Protein AF-A0A9X8BSI0-F1 (afdb_monomer)

Structure (mmCIF, N/CA/C/O backbone):
data_AF-A0A9X8BSI0-F1
#
_entry.id   AF-A0A9X8BSI0-F1
#
loop_
_atom_site.group_PDB
_atom_site.id
_atom_site.type_symbol
_atom_site.label_atom_id
_atom_site.label_alt_id
_atom_site.label_comp_id
_atom_site.label_asym_id
_atom_site.label_entity_id
_atom_site.label_seq_id
_atom_site.pdbx_PDB_ins_code
_atom_site.Cartn_x
_atom_site.Cartn_y
_atom_site.Cartn_z
_atom_site.occupancy
_atom_site.B_iso_or_equiv
_atom_site.auth_seq_id
_atom_site.auth_comp_id
_atom_site.auth_asym_id
_atom_site.auth_atom_id
_atom_site.pdbx_PDB_model_num
ATOM 1 N N . MET A 1 1 ? 4.736 10.848 -14.133 1.00 91.75 1 MET A N 1
ATOM 2 C CA . MET A 1 1 ? 5.373 10.440 -12.868 1.00 91.75 1 MET A CA 1
ATOM 3 C C . MET A 1 1 ? 5.740 11.622 -11.970 1.00 91.75 1 MET A C 1
ATOM 5 O O . MET A 1 1 ? 5.291 11.640 -10.838 1.00 91.75 1 MET A O 1
ATOM 9 N N . PHE A 1 2 ? 6.500 12.631 -12.421 1.00 94.88 2 PHE A N 1
ATOM 10 C CA . PHE A 1 2 ? 6.942 13.739 -11.544 1.00 94.88 2 PHE A CA 1
ATOM 11 C C . PHE A 1 2 ? 5.999 14.953 -11.531 1.00 94.88 2 PHE A C 1
ATOM 13 O O . PHE A 1 2 ? 5.323 15.224 -12.526 1.00 94.88 2 PHE A O 1
ATOM 20 N N . THR A 1 3 ? 5.978 15.701 -10.421 1.00 91.25 3 THR A N 1
ATOM 21 C CA . THR A 1 3 ? 5.180 16.939 -10.267 1.00 91.25 3 THR A CA 1
ATOM 22 C C . THR A 1 3 ? 5.780 18.146 -10.981 1.00 91.25 3 THR A C 1
ATOM 24 O O . THR A 1 3 ? 5.053 19.059 -11.358 1.00 91.25 3 THR A O 1
ATOM 27 N N . SER A 1 4 ? 7.100 18.169 -11.171 1.00 89.56 4 SER A N 1
ATOM 28 C CA . SER A 1 4 ? 7.810 19.272 -11.817 1.00 89.56 4 SER A CA 1
ATOM 29 C C . SER A 1 4 ? 9.074 18.791 -12.531 1.00 89.56 4 SER A C 1
ATOM 31 O O . SER A 1 4 ? 9.524 17.658 -12.346 1.00 89.56 4 SER A O 1
ATOM 33 N N . GLY A 1 5 ? 9.680 19.679 -13.327 1.00 83.56 5 GLY A N 1
ATOM 34 C CA . GLY A 1 5 ? 10.931 19.404 -14.040 1.00 83.56 5 GLY A CA 1
ATOM 35 C C . GLY A 1 5 ? 12.131 19.114 -13.131 1.00 83.56 5 GLY A C 1
ATOM 36 O O . GLY A 1 5 ? 13.084 18.492 -13.588 1.00 83.56 5 GLY A O 1
ATOM 37 N N . ALA A 1 6 ? 12.070 19.497 -11.849 1.00 86.38 6 ALA A N 1
ATOM 38 C CA . ALA A 1 6 ? 13.108 19.187 -10.866 1.00 86.38 6 ALA A CA 1
ATOM 39 C C . ALA A 1 6 ? 13.107 17.710 -10.432 1.00 86.38 6 ALA A C 1
ATOM 41 O O . ALA A 1 6 ? 14.075 17.268 -9.834 1.00 86.38 6 ALA A O 1
ATOM 42 N N . LYS A 1 7 ? 12.033 16.953 -10.709 1.00 91.75 7 LYS A N 1
ATOM 43 C CA . LYS A 1 7 ? 11.899 15.504 -10.440 1.00 91.75 7 LYS A CA 1
ATOM 44 C C . LYS A 1 7 ? 12.082 15.051 -8.984 1.00 91.75 7 LYS A C 1
ATOM 46 O O . LYS A 1 7 ? 12.040 13.862 -8.726 1.00 91.75 7 LYS A O 1
ATOM 51 N N . ASN A 1 8 ? 12.131 15.975 -8.026 1.00 91.25 8 ASN A N 1
ATOM 52 C CA . ASN A 1 8 ? 12.299 15.666 -6.599 1.00 91.25 8 ASN A CA 1
ATOM 53 C C . ASN A 1 8 ? 11.056 15.055 -5.922 1.00 91.25 8 ASN A C 1
ATOM 55 O O . ASN A 1 8 ? 11.116 14.676 -4.756 1.00 91.25 8 ASN A O 1
ATOM 59 N N . ARG A 1 9 ? 9.895 15.050 -6.592 1.00 93.25 9 ARG A N 1
ATOM 60 C CA . ARG A 1 9 ? 8.629 14.544 -6.041 1.00 93.25 9 ARG A CA 1
ATOM 61 C C . ARG A 1 9 ? 7.808 13.847 -7.120 1.00 93.25 9 ARG A C 1
ATOM 63 O O . ARG A 1 9 ? 7.650 14.372 -8.228 1.00 93.25 9 ARG A O 1
ATOM 70 N N . LEU A 1 10 ? 7.243 12.698 -6.763 1.00 96.75 10 LEU A N 1
ATOM 71 C CA . LEU A 1 10 ? 6.227 12.020 -7.562 1.00 96.75 10 LEU A CA 1
ATOM 72 C C . LEU A 1 10 ? 4.881 12.727 -7.433 1.00 96.75 10 LEU A C 1
ATOM 74 O O . LEU A 1 10 ? 4.579 13.331 -6.400 1.00 96.75 10 LEU A O 1
ATOM 78 N N . LYS A 1 11 ? 4.068 12.645 -8.487 1.00 96.62 11 LYS A N 1
ATOM 79 C CA . LYS A 1 11 ? 2.656 13.004 -8.393 1.00 96.62 11 LYS A CA 1
ATOM 80 C C . LYS A 1 11 ? 1.941 12.000 -7.483 1.00 96.62 11 LYS A C 1
ATOM 82 O O . LYS A 1 11 ? 2.354 10.840 -7.396 1.00 96.62 11 LYS A O 1
ATOM 87 N N . LEU A 1 12 ? 0.896 12.448 -6.790 1.00 94.25 12 LEU A N 1
ATOM 88 C CA . LEU A 1 12 ? 0.181 11.627 -5.808 1.00 94.25 12 LEU A CA 1
ATOM 89 C C . LEU A 1 12 ? -0.423 10.378 -6.465 1.00 94.25 12 LEU A C 1
ATOM 91 O O . LEU A 1 12 ? -0.335 9.278 -5.927 1.00 94.25 12 LEU A O 1
ATOM 95 N N . GLU A 1 13 ? -0.976 10.541 -7.663 1.00 93.94 13 GLU A N 1
ATOM 96 C CA . GLU A 1 13 ? -1.614 9.491 -8.449 1.00 93.94 13 GLU A CA 1
ATOM 97 C C . GLU A 1 13 ? -0.634 8.499 -9.075 1.00 93.94 13 GLU A C 1
ATOM 99 O O . GLU A 1 13 ? -1.046 7.388 -9.373 1.00 93.94 13 GLU A O 1
ATOM 104 N N . THR A 1 14 ? 0.645 8.865 -9.240 1.00 95.38 14 THR A N 1
ATOM 105 C CA . THR A 1 14 ? 1.648 7.925 -9.759 1.00 95.38 14 THR A CA 1
ATOM 106 C C . THR A 1 14 ? 1.798 6.782 -8.768 1.00 95.38 14 THR A C 1
ATOM 108 O O . THR A 1 14 ? 2.159 7.046 -7.619 1.00 95.38 14 THR A O 1
ATOM 111 N N . THR A 1 15 ? 1.511 5.554 -9.190 1.00 95.75 15 THR A N 1
ATOM 112 C CA . THR A 1 15 ? 1.612 4.344 -8.355 1.00 95.75 15 THR A CA 1
ATOM 113 C C . THR A 1 15 ? 2.976 3.686 -8.492 1.00 95.75 15 THR A C 1
ATOM 115 O O . THR A 1 15 ? 3.701 3.938 -9.456 1.00 95.75 15 THR A O 1
ATOM 118 N N . ASP A 1 16 ? 3.329 2.844 -7.524 1.00 96.31 16 ASP A N 1
ATOM 119 C CA . ASP A 1 16 ? 4.552 2.046 -7.612 1.00 96.31 16 ASP A CA 1
ATOM 120 C C . ASP A 1 16 ? 4.519 1.077 -8.811 1.00 96.31 16 ASP A C 1
ATOM 122 O O . ASP A 1 16 ? 5.461 1.031 -9.601 1.00 96.31 16 ASP A O 1
ATOM 126 N N . TYR A 1 17 ? 3.369 0.439 -9.047 1.00 95.25 17 TYR A N 1
ATOM 127 C CA . TYR A 1 17 ? 3.147 -0.438 -10.200 1.00 95.25 17 TYR A CA 1
ATOM 128 C C . TYR A 1 17 ? 3.376 0.276 -11.543 1.00 95.25 17 TYR A C 1
ATOM 130 O O . TYR A 1 17 ? 4.009 -0.266 -12.446 1.00 95.25 17 TYR A O 1
ATOM 138 N N . GLU A 1 18 ? 2.900 1.517 -11.706 1.00 95.00 18 GLU A N 1
ATOM 139 C CA . GLU A 1 18 ? 3.134 2.288 -12.937 1.00 95.00 18 GLU A CA 1
ATOM 140 C C . GLU A 1 18 ? 4.622 2.548 -13.198 1.00 95.00 18 GLU A C 1
ATOM 142 O O . GLU A 1 18 ? 5.043 2.570 -14.356 1.00 95.00 18 GLU A O 1
ATOM 147 N N . ILE A 1 19 ? 5.423 2.740 -12.146 1.00 96.38 19 ILE A N 1
ATOM 148 C CA . ILE A 1 19 ? 6.875 2.919 -12.272 1.00 96.38 19 ILE A CA 1
ATOM 149 C C . ILE A 1 19 ? 7.508 1.630 -12.806 1.00 96.38 19 ILE A C 1
ATOM 151 O O . ILE A 1 19 ? 8.336 1.693 -13.719 1.00 96.38 19 ILE A O 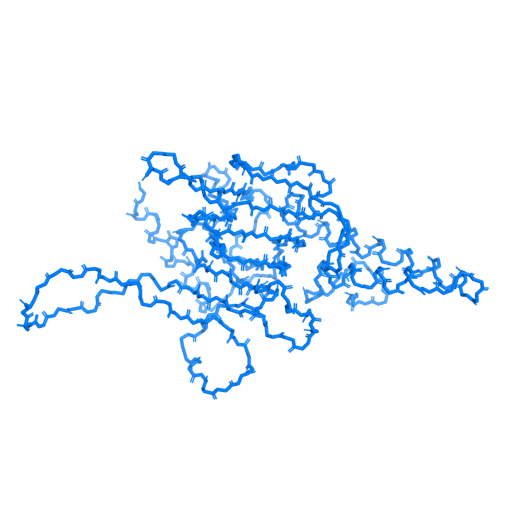1
ATOM 155 N N . ASP A 1 20 ? 7.060 0.473 -12.319 1.00 95.06 20 ASP A N 1
ATOM 156 C CA . ASP A 1 20 ? 7.532 -0.837 -12.771 1.00 95.06 20 ASP A CA 1
ATOM 157 C C . ASP A 1 20 ? 7.134 -1.132 -14.222 1.00 95.06 20 ASP A C 1
ATOM 159 O O . ASP A 1 20 ? 7.951 -1.620 -15.008 1.00 95.06 20 ASP A O 1
ATOM 163 N N . GLN A 1 21 ? 5.927 -0.741 -14.641 1.00 93.31 21 GLN A N 1
ATOM 164 C CA . GLN A 1 21 ? 5.518 -0.857 -16.045 1.00 93.31 21 GLN A CA 1
ATOM 165 C C . GLN A 1 21 ? 6.373 0.017 -16.971 1.00 93.31 21 GLN A C 1
ATOM 167 O O . GLN A 1 21 ? 6.730 -0.405 -18.075 1.00 93.31 21 GLN A O 1
ATOM 172 N N . VAL A 1 22 ? 6.763 1.219 -16.531 1.00 95.00 22 VAL A N 1
ATOM 173 C CA . VAL A 1 22 ? 7.703 2.048 -17.300 1.00 95.00 22 VAL A CA 1
ATOM 174 C C . VAL A 1 22 ? 9.092 1.407 -17.332 1.00 95.00 22 VAL A C 1
ATOM 176 O O . VAL A 1 22 ? 9.740 1.437 -18.377 1.00 95.00 22 VAL A O 1
ATOM 179 N N . ALA A 1 23 ? 9.541 0.776 -16.244 1.00 94.94 23 ALA A N 1
ATOM 180 C CA . ALA A 1 23 ? 10.798 0.029 -16.225 1.00 94.94 23 ALA A CA 1
ATOM 181 C C . ALA A 1 23 ? 10.792 -1.133 -17.237 1.00 94.94 23 ALA A C 1
ATOM 183 O O . ALA A 1 23 ? 11.750 -1.278 -17.997 1.00 94.94 23 ALA A O 1
ATOM 184 N N . ASN A 1 24 ? 9.697 -1.897 -17.320 1.00 92.88 24 ASN A N 1
ATOM 185 C CA . ASN A 1 24 ? 9.513 -2.953 -18.325 1.00 92.88 24 ASN A CA 1
ATOM 186 C C . ASN A 1 24 ? 9.550 -2.401 -19.760 1.00 92.88 24 ASN A C 1
ATOM 188 O O . ASN A 1 24 ? 10.181 -2.985 -20.643 1.00 92.88 24 ASN A O 1
ATOM 192 N N . ALA A 1 25 ? 8.931 -1.241 -20.002 1.00 93.75 25 ALA A N 1
ATOM 193 C CA . ALA A 1 25 ? 8.976 -0.590 -21.311 1.00 93.75 25 ALA A CA 1
ATOM 194 C C . ALA A 1 25 ? 10.399 -0.141 -21.697 1.00 93.75 25 ALA A C 1
ATOM 196 O O . ALA A 1 25 ? 10.794 -0.295 -22.853 1.00 93.75 25 ALA A O 1
ATOM 197 N N . ILE A 1 26 ? 11.179 0.380 -20.741 1.00 94.25 26 ILE A N 1
ATOM 198 C CA . ILE A 1 26 ? 12.583 0.765 -20.962 1.00 94.25 26 ILE A CA 1
ATOM 199 C C . ILE A 1 26 ? 13.442 -0.469 -21.246 1.00 94.25 26 ILE A C 1
ATOM 201 O O . ILE A 1 26 ? 14.303 -0.428 -22.123 1.00 94.25 26 ILE A O 1
ATOM 205 N N . GLU A 1 27 ? 13.213 -1.571 -20.534 1.00 92.62 27 GLU A N 1
ATOM 206 C CA . GLU A 1 27 ? 13.930 -2.831 -20.740 1.00 92.62 27 GLU A CA 1
ATOM 207 C C . GLU A 1 27 ? 13.787 -3.345 -22.179 1.00 92.62 27 GLU A C 1
ATOM 209 O O . GLU A 1 27 ? 14.782 -3.741 -22.786 1.00 92.62 27 GLU A O 1
ATOM 214 N N . CYS A 1 28 ? 12.591 -3.204 -22.762 1.00 91.94 28 CYS A N 1
ATOM 215 C CA . CYS A 1 28 ? 12.291 -3.577 -24.146 1.00 91.94 28 CYS A CA 1
ATOM 216 C C . CYS A 1 28 ? 12.902 -2.644 -25.216 1.00 91.94 28 CYS A C 1
ATOM 218 O O . CYS A 1 28 ? 12.778 -2.923 -26.410 1.00 91.94 28 CYS A O 1
ATOM 220 N N . MET A 1 29 ? 13.537 -1.526 -24.842 1.00 91.94 29 MET A N 1
ATOM 221 C CA . MET A 1 29 ? 14.172 -0.613 -25.803 1.00 91.94 29 MET A CA 1
ATOM 222 C C . MET A 1 29 ? 15.470 -1.199 -26.378 1.00 91.94 29 MET A C 1
ATOM 224 O O . MET A 1 29 ? 16.264 -1.799 -25.655 1.00 91.94 29 MET A O 1
ATOM 228 N N . SER A 1 30 ? 15.735 -0.946 -27.666 1.00 91.44 30 SER A N 1
ATOM 229 C CA . SER A 1 30 ? 16.974 -1.378 -28.332 1.00 91.44 30 SER A CA 1
ATOM 230 C C . SER A 1 30 ? 18.218 -0.694 -27.749 1.00 91.44 30 SER A C 1
ATOM 232 O O . SER A 1 30 ? 18.326 0.536 -27.763 1.00 91.44 30 SER A O 1
ATOM 234 N N . ASP A 1 31 ? 19.180 -1.501 -27.294 1.00 89.19 31 ASP A N 1
ATOM 235 C CA . ASP A 1 31 ? 20.485 -1.028 -26.817 1.00 89.19 31 ASP A CA 1
ATOM 236 C C . ASP A 1 31 ? 21.359 -0.477 -27.952 1.00 89.19 31 ASP A C 1
ATOM 238 O O . ASP A 1 31 ? 22.135 0.451 -27.741 1.00 89.19 31 ASP A O 1
ATOM 242 N N . GLU A 1 32 ? 21.210 -0.989 -29.175 1.00 89.50 32 GLU A N 1
ATOM 243 C CA . GLU A 1 32 ? 22.014 -0.555 -30.323 1.00 89.50 32 GLU A CA 1
ATOM 244 C C . GLU A 1 32 ? 21.608 0.838 -30.813 1.00 89.50 32 GLU A C 1
ATOM 246 O O . GLU A 1 32 ? 22.457 1.652 -31.176 1.00 89.50 32 GLU A O 1
ATOM 251 N N . GLN A 1 33 ? 20.303 1.123 -30.806 1.00 87.31 33 GLN A N 1
ATOM 252 C CA . GLN A 1 33 ? 19.754 2.342 -31.398 1.00 87.31 33 GLN A CA 1
ATOM 253 C C . GLN A 1 33 ? 19.622 3.495 -30.395 1.00 87.31 33 GLN A C 1
ATOM 255 O O . GLN A 1 33 ? 19.726 4.654 -30.792 1.00 87.31 33 GLN A O 1
ATOM 260 N N . TYR A 1 34 ? 19.403 3.190 -29.111 1.00 90.56 34 TYR A N 1
ATOM 261 C CA . TYR A 1 34 ? 19.025 4.179 -28.093 1.00 90.56 34 TYR A CA 1
ATOM 262 C C . TYR A 1 34 ? 19.806 4.032 -26.780 1.00 90.56 34 TYR A C 1
ATOM 264 O O . TYR A 1 34 ? 19.289 4.375 -25.718 1.00 90.56 34 TYR A O 1
ATOM 272 N N . SER A 1 35 ? 21.038 3.508 -26.813 1.00 91.50 35 SER A N 1
ATOM 273 C CA . SER A 1 35 ? 21.846 3.246 -25.603 1.00 91.50 35 SER A CA 1
ATOM 274 C C . SER A 1 35 ? 21.898 4.425 -24.622 1.00 91.50 35 SER A C 1
ATOM 276 O O . SER A 1 35 ? 21.721 4.241 -23.416 1.00 91.50 35 SER A O 1
ATOM 278 N N . LYS A 1 36 ? 22.114 5.649 -25.121 1.00 93.44 36 LYS A N 1
ATOM 279 C CA . LYS A 1 36 ? 22.235 6.847 -24.280 1.00 93.44 36 LYS A CA 1
ATOM 280 C C . LYS A 1 36 ? 20.895 7.247 -23.664 1.00 93.44 36 LYS A C 1
ATOM 282 O O . LYS A 1 36 ? 20.823 7.505 -22.464 1.00 93.44 36 LYS A O 1
ATOM 287 N N . GLU A 1 37 ? 19.838 7.290 -24.466 1.00 94.81 37 GLU A N 1
ATOM 288 C CA . GLU A 1 37 ? 18.486 7.628 -24.029 1.00 94.81 37 GLU A CA 1
ATOM 289 C C . GLU A 1 37 ? 17.959 6.587 -23.038 1.00 94.81 37 GLU A C 1
ATOM 291 O O . GLU A 1 37 ? 17.426 6.956 -21.993 1.00 94.81 37 GLU A O 1
ATOM 296 N N . LYS A 1 38 ? 18.178 5.295 -23.314 1.00 95.56 38 LYS A N 1
ATOM 297 C CA . LYS A 1 38 ? 17.817 4.180 -22.431 1.00 95.56 38 LYS A CA 1
ATOM 298 C C . LYS A 1 38 ? 18.502 4.311 -21.073 1.00 95.56 38 LYS A C 1
ATOM 300 O O . LYS A 1 38 ? 17.844 4.175 -20.046 1.00 95.56 38 LYS A O 1
ATOM 305 N N . LEU A 1 39 ? 19.790 4.663 -21.042 1.00 94.81 39 LEU A N 1
ATOM 306 C CA . LEU A 1 39 ? 20.516 4.902 -19.790 1.00 94.81 39 LEU A CA 1
ATOM 307 C C . LEU A 1 39 ? 19.951 6.100 -19.007 1.00 94.81 39 LEU A C 1
ATOM 309 O O . LEU A 1 39 ? 19.763 6.008 -17.795 1.00 94.81 39 LEU A O 1
ATOM 313 N N . MET A 1 40 ? 19.617 7.200 -19.690 1.00 94.81 40 MET A N 1
ATOM 314 C CA . MET A 1 40 ? 18.975 8.363 -19.058 1.00 94.81 40 MET A CA 1
ATOM 315 C C . MET A 1 40 ? 17.564 8.061 -18.536 1.00 94.81 40 MET A C 1
ATOM 317 O O . MET A 1 40 ? 17.134 8.660 -17.550 1.00 94.81 40 MET A O 1
ATOM 321 N N . LEU A 1 41 ? 16.821 7.176 -19.201 1.00 96.25 41 LEU A N 1
ATOM 322 C CA . LEU A 1 41 ? 15.502 6.734 -18.752 1.00 96.25 41 LEU A CA 1
ATOM 323 C C . LEU A 1 41 ? 15.612 5.809 -17.539 1.00 96.25 41 LEU A C 1
ATOM 325 O O . LEU A 1 41 ? 14.857 5.985 -16.584 1.00 96.25 41 LEU A O 1
ATOM 329 N N . TRP A 1 42 ? 16.586 4.895 -17.530 1.00 96.44 42 TRP A N 1
ATOM 330 C CA . TRP A 1 42 ? 16.869 4.039 -16.378 1.00 96.44 42 TRP A CA 1
ATOM 331 C C . TRP A 1 42 ? 17.211 4.837 -15.123 1.00 96.44 42 TRP A C 1
ATOM 333 O O . TRP A 1 42 ? 16.687 4.530 -14.055 1.00 96.44 42 TRP A O 1
ATOM 343 N N . ASP A 1 43 ? 18.050 5.866 -15.241 1.00 95.88 43 ASP A N 1
ATOM 344 C CA . ASP A 1 43 ? 18.373 6.763 -14.124 1.00 95.88 43 ASP A CA 1
ATOM 345 C C . ASP A 1 43 ? 17.106 7.416 -13.540 1.00 95.88 43 ASP A C 1
ATOM 347 O O . ASP A 1 43 ? 16.860 7.382 -12.334 1.00 95.88 43 ASP A O 1
ATOM 351 N N . GLN A 1 44 ? 16.224 7.907 -14.414 1.00 96.00 44 GLN A N 1
ATOM 352 C CA . GLN A 1 44 ? 14.970 8.538 -14.001 1.00 96.00 44 GLN A CA 1
ATOM 353 C C . GLN A 1 44 ? 13.985 7.564 -13.355 1.00 96.00 44 GLN A C 1
ATOM 355 O O . GLN A 1 44 ? 13.345 7.927 -12.369 1.00 96.00 44 GLN A O 1
ATOM 360 N N . VAL A 1 45 ? 13.840 6.352 -13.895 1.00 96.81 45 VAL A N 1
ATOM 361 C CA . VAL A 1 45 ? 12.950 5.330 -13.325 1.00 96.81 45 VAL A CA 1
ATOM 362 C C . VAL A 1 45 ? 13.467 4.838 -11.978 1.00 96.81 45 VAL A C 1
ATOM 364 O O . VAL A 1 45 ? 12.681 4.725 -11.042 1.00 96.81 45 VAL A O 1
ATOM 367 N N . LYS A 1 46 ? 14.782 4.641 -11.828 1.00 95.94 46 LYS A N 1
ATOM 368 C CA . LYS A 1 46 ? 15.386 4.292 -10.533 1.00 95.94 46 LYS A CA 1
ATOM 369 C C . LYS A 1 46 ? 15.152 5.388 -9.499 1.00 95.94 46 LYS A C 1
ATOM 371 O O . LYS A 1 46 ? 14.780 5.094 -8.366 1.00 95.94 46 LYS A O 1
ATOM 376 N N . HIS A 1 47 ? 15.300 6.653 -9.896 1.00 96.75 47 HIS A N 1
ATOM 377 C CA . HIS A 1 47 ? 14.985 7.776 -9.018 1.00 96.75 47 HIS A CA 1
ATOM 378 C C . HIS A 1 47 ? 13.493 7.823 -8.648 1.00 96.75 47 HIS A C 1
ATOM 380 O O . HIS A 1 47 ? 13.154 8.061 -7.491 1.00 96.75 47 HIS A O 1
ATOM 386 N N . ALA A 1 48 ? 12.592 7.547 -9.597 1.00 97.38 48 ALA A N 1
ATOM 387 C CA . ALA A 1 48 ? 11.162 7.444 -9.319 1.00 97.38 48 ALA A CA 1
ATOM 388 C C . ALA A 1 48 ? 10.852 6.318 -8.317 1.00 97.38 48 ALA A C 1
ATOM 390 O O . ALA A 1 48 ? 10.132 6.572 -7.354 1.00 97.38 48 ALA A O 1
ATOM 391 N N . LYS A 1 49 ? 11.430 5.120 -8.487 1.00 96.19 49 LYS A N 1
ATOM 392 C CA . LYS A 1 49 ? 11.248 3.986 -7.562 1.00 96.19 49 LYS A CA 1
ATOM 393 C C . LYS A 1 49 ? 11.740 4.331 -6.154 1.00 96.19 49 LYS A C 1
ATOM 395 O O . LYS A 1 49 ? 11.011 4.126 -5.190 1.00 96.19 49 LYS A O 1
ATOM 400 N N . TYR A 1 50 ? 12.898 4.986 -6.040 1.00 96.06 50 TYR A N 1
ATOM 401 C CA . TYR A 1 50 ? 13.395 5.499 -4.759 1.00 96.06 50 TYR A CA 1
ATOM 402 C C . TYR A 1 50 ? 12.403 6.463 -4.084 1.00 96.06 50 TYR A C 1
ATOM 404 O O . TYR A 1 50 ? 12.127 6.344 -2.892 1.00 96.06 50 TYR A O 1
ATOM 412 N N . LEU A 1 51 ? 11.827 7.410 -4.835 1.00 97.25 51 LEU A N 1
ATOM 413 C CA . LEU A 1 51 ? 10.828 8.335 -4.290 1.00 97.25 51 LEU A CA 1
ATOM 414 C C . LEU A 1 51 ? 9.526 7.625 -3.891 1.00 97.25 51 LEU A C 1
ATOM 416 O O . LEU A 1 51 ? 8.892 8.046 -2.924 1.00 97.25 51 LEU A O 1
ATOM 420 N N . SER A 1 52 ? 9.132 6.577 -4.621 1.00 97.06 52 SER A N 1
ATOM 421 C CA . SER A 1 52 ? 7.975 5.728 -4.312 1.00 97.06 52 SER A CA 1
ATOM 422 C C . SER A 1 52 ? 8.166 5.006 -2.977 1.00 97.06 52 SER A C 1
ATOM 424 O O . SER A 1 52 ? 7.352 5.163 -2.066 1.00 97.06 52 SER A O 1
ATOM 426 N N . GLN A 1 53 ? 9.311 4.341 -2.806 1.00 95.31 53 GLN A N 1
ATOM 427 C CA . GLN A 1 53 ? 9.700 3.681 -1.559 1.00 95.31 53 GLN A CA 1
ATOM 428 C C . GLN A 1 53 ? 9.806 4.681 -0.399 1.00 95.31 53 GLN A C 1
ATOM 430 O O . GLN A 1 53 ? 9.301 4.429 0.689 1.00 95.31 53 GLN A O 1
ATOM 435 N N . SER A 1 54 ? 10.394 5.860 -0.633 1.00 95.81 54 SER A N 1
ATOM 436 C CA . SER A 1 54 ? 10.586 6.875 0.409 1.00 95.81 54 SER A CA 1
ATOM 437 C C . SER A 1 54 ? 9.286 7.480 0.943 1.00 95.81 54 SER A C 1
ATOM 439 O O . SER A 1 54 ? 9.283 7.954 2.080 1.00 95.81 54 SER A O 1
ATOM 441 N N . ARG A 1 55 ? 8.211 7.544 0.145 1.00 96.75 55 ARG A N 1
ATOM 442 C CA . ARG A 1 55 ? 6.908 8.055 0.614 1.00 96.75 55 ARG A CA 1
ATOM 443 C C . ARG A 1 55 ? 6.022 6.964 1.217 1.00 96.75 55 ARG A C 1
ATOM 445 O O . ARG A 1 55 ? 5.002 7.301 1.814 1.00 96.75 55 ARG A O 1
ATOM 452 N N . ASN A 1 56 ? 6.369 5.693 1.014 1.00 97.94 56 ASN A N 1
ATOM 453 C CA . ASN A 1 56 ? 5.596 4.559 1.493 1.00 97.94 56 ASN A CA 1
ATOM 454 C C . ASN A 1 56 ? 5.839 4.349 2.992 1.00 97.94 56 ASN A C 1
ATOM 456 O O . ASN A 1 56 ? 6.972 4.223 3.452 1.00 97.94 56 ASN A O 1
ATOM 460 N N . LEU A 1 57 ? 4.762 4.333 3.771 1.00 98.06 57 LEU A N 1
ATOM 461 C CA . LEU A 1 57 ? 4.821 4.113 5.213 1.00 98.06 57 LEU A CA 1
ATOM 462 C C . LEU A 1 57 ? 4.934 2.632 5.575 1.00 98.06 57 LEU A C 1
ATOM 464 O O . LEU A 1 57 ? 5.441 2.315 6.661 1.00 98.06 57 LEU A O 1
ATOM 468 N N . LEU A 1 58 ? 4.500 1.747 4.670 1.00 97.31 58 LEU A N 1
ATOM 469 C CA . LEU A 1 58 ? 4.757 0.318 4.769 1.00 97.31 58 LEU A CA 1
ATOM 470 C C . LEU A 1 58 ? 6.248 0.061 4.586 1.00 97.31 58 LEU A C 1
ATOM 472 O O . LEU A 1 58 ? 6.886 0.552 3.657 1.00 97.31 58 LEU A O 1
ATOM 476 N N . GLN A 1 59 ? 6.802 -0.751 5.471 1.00 95.12 59 GLN A N 1
ATOM 477 C CA . GLN A 1 59 ? 8.092 -1.373 5.250 1.00 95.12 59 GLN A CA 1
ATOM 478 C C . GLN A 1 59 ? 7.897 -2.487 4.232 1.00 95.12 59 GLN A C 1
ATOM 480 O O . GLN A 1 59 ? 7.003 -3.316 4.417 1.00 95.12 59 GLN A O 1
ATOM 485 N N . ASN A 1 60 ? 8.742 -2.500 3.197 1.00 93.25 60 ASN A N 1
ATOM 486 C CA . ASN A 1 60 ? 8.828 -3.611 2.254 1.00 93.25 60 ASN A CA 1
ATOM 487 C C . ASN A 1 60 ? 7.465 -3.947 1.607 1.00 93.25 60 ASN A C 1
ATOM 489 O O . ASN A 1 60 ? 6.981 -5.076 1.671 1.00 93.25 60 ASN A O 1
ATOM 493 N N . GLY A 1 61 ? 6.794 -2.924 1.066 1.00 93.25 61 GLY A N 1
ATOM 494 C CA . GLY A 1 61 ? 5.522 -3.072 0.343 1.00 93.25 61 GLY A CA 1
ATOM 495 C C . GLY A 1 61 ? 5.667 -3.636 -1.078 1.00 93.25 61 GLY A C 1
ATOM 496 O O . GLY A 1 61 ? 4.661 -3.978 -1.691 1.00 93.25 61 GLY A O 1
ATOM 497 N N . ASP A 1 62 ? 6.904 -3.723 -1.565 1.00 91.75 62 ASP A N 1
ATOM 498 C CA . ASP A 1 62 ? 7.355 -4.306 -2.836 1.00 91.75 62 ASP A CA 1
ATOM 499 C C . ASP A 1 62 ? 8.034 -5.680 -2.652 1.00 91.75 62 ASP A C 1
ATOM 501 O O . ASP A 1 62 ? 8.550 -6.256 -3.597 1.00 91.75 62 ASP A O 1
ATOM 505 N N . PHE A 1 63 ? 8.076 -6.205 -1.421 1.00 92.56 63 PHE A N 1
ATOM 506 C CA . PHE A 1 63 ? 8.571 -7.551 -1.096 1.00 92.56 63 PHE A CA 1
ATOM 507 C C . PHE A 1 63 ? 9.993 -7.897 -1.587 1.00 92.56 63 PHE A C 1
ATOM 509 O O . PHE A 1 63 ? 10.349 -9.073 -1.711 1.00 92.56 63 PHE A O 1
ATOM 516 N N . GLU A 1 64 ? 10.840 -6.892 -1.808 1.00 87.88 64 GLU A N 1
ATOM 517 C CA . GLU A 1 64 ? 12.240 -7.074 -2.209 1.00 87.88 64 GLU A CA 1
ATOM 518 C C . GLU A 1 64 ? 13.097 -7.703 -1.090 1.00 87.88 64 GLU A C 1
ATOM 520 O O . GLU A 1 64 ? 14.064 -8.412 -1.371 1.00 87.88 64 GLU A O 1
ATOM 525 N N . ASP A 1 65 ? 12.717 -7.517 0.180 1.00 85.81 65 ASP A N 1
ATOM 526 C CA . ASP A 1 65 ? 13.293 -8.209 1.341 1.00 85.81 65 ASP A CA 1
ATOM 527 C C . ASP A 1 65 ? 12.289 -9.236 1.897 1.00 85.81 65 ASP A C 1
ATOM 529 O O . ASP A 1 65 ? 11.100 -8.961 2.027 1.00 85.81 65 ASP A O 1
ATOM 533 N N . VAL A 1 66 ? 12.704 -10.458 2.228 1.00 81.38 66 VAL A N 1
ATOM 534 C CA . VAL A 1 66 ? 11.751 -11.543 2.528 1.00 81.38 66 VAL A CA 1
ATOM 535 C C . VAL A 1 66 ? 11.005 -11.271 3.841 1.00 81.38 66 VAL A C 1
ATOM 537 O O . VAL A 1 66 ? 11.541 -11.456 4.930 1.00 81.38 66 VAL A O 1
ATOM 540 N N . PHE A 1 67 ? 9.737 -10.855 3.727 1.00 82.38 67 PHE A N 1
ATOM 541 C CA . PHE A 1 67 ? 8.812 -10.540 4.828 1.00 82.38 67 PHE A CA 1
ATOM 542 C C . PHE A 1 67 ? 9.310 -9.507 5.852 1.00 82.38 67 PHE A C 1
ATOM 544 O O . PHE A 1 67 ? 8.713 -9.367 6.921 1.00 82.38 67 PHE A O 1
ATOM 551 N N . HIS A 1 68 ? 10.360 -8.740 5.549 1.00 89.94 68 HIS A N 1
ATOM 552 C CA . HIS A 1 68 ? 10.874 -7.739 6.479 1.00 89.94 68 HIS A CA 1
ATOM 553 C C . HIS A 1 68 ? 9.781 -6.724 6.856 1.00 89.94 68 HIS A C 1
ATOM 555 O O . HIS A 1 68 ? 9.129 -6.144 5.991 1.00 89.94 68 HIS A O 1
ATOM 561 N N . GLY A 1 69 ? 9.560 -6.520 8.158 1.00 90.81 69 GLY A N 1
ATOM 562 C CA . GLY A 1 69 ? 8.523 -5.621 8.681 1.00 90.81 69 GLY A CA 1
ATOM 563 C C . GLY A 1 69 ? 7.090 -6.173 8.651 1.00 90.81 69 GLY A C 1
ATOM 564 O O . GLY A 1 69 ? 6.193 -5.540 9.209 1.00 90.81 69 GLY A O 1
ATOM 565 N N . TRP A 1 70 ? 6.865 -7.353 8.070 1.00 95.81 70 TRP A N 1
ATOM 566 C CA . TRP A 1 70 ? 5.565 -8.020 8.032 1.00 95.81 70 TRP A CA 1
ATOM 567 C C . TRP A 1 70 ? 5.492 -9.163 9.046 1.00 95.81 70 TRP A C 1
ATOM 569 O O . TRP A 1 70 ? 6.451 -9.901 9.253 1.00 95.81 70 TRP A O 1
ATOM 579 N N . THR A 1 71 ? 4.326 -9.340 9.667 1.00 96.31 71 THR A N 1
ATOM 580 C CA . THR A 1 71 ? 4.008 -10.556 10.424 1.00 96.31 71 THR A CA 1
ATOM 581 C C . THR A 1 71 ? 3.120 -11.449 9.578 1.00 96.31 71 THR A C 1
ATOM 583 O O . THR A 1 71 ? 2.093 -10.994 9.077 1.00 96.31 71 THR A O 1
ATOM 586 N N . THR A 1 72 ? 3.501 -12.712 9.430 1.00 94.69 72 THR A N 1
ATOM 587 C CA . THR A 1 72 ? 2.834 -13.673 8.550 1.00 94.69 72 THR A CA 1
ATOM 588 C C . THR A 1 7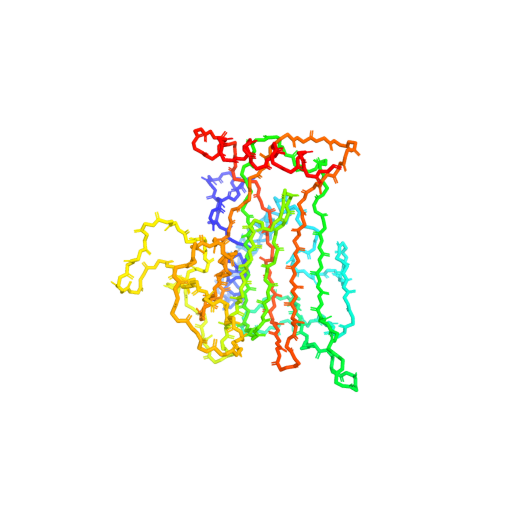2 ? 2.384 -14.914 9.308 1.00 94.69 72 THR A C 1
ATOM 590 O O . THR A 1 72 ? 2.948 -15.281 10.340 1.00 94.69 72 THR A O 1
ATOM 593 N N . SER A 1 73 ? 1.354 -15.571 8.786 1.00 92.75 73 SER A N 1
ATOM 594 C CA . SER A 1 73 ? 1.074 -16.975 9.070 1.00 92.75 73 SER A CA 1
ATOM 595 C C . SER A 1 73 ? 1.923 -17.892 8.176 1.00 92.75 73 SER A C 1
ATOM 597 O O . SER A 1 73 ? 2.661 -17.441 7.301 1.00 92.75 73 SER A O 1
ATOM 599 N N . ASP A 1 74 ? 1.752 -19.204 8.334 1.00 85.88 74 ASP A N 1
ATOM 600 C CA . ASP A 1 74 ? 2.304 -20.192 7.401 1.00 85.88 74 ASP A CA 1
ATOM 601 C C . ASP A 1 74 ? 1.680 -20.068 5.988 1.00 85.88 74 ASP A C 1
ATOM 603 O O . ASP A 1 74 ? 0.616 -19.474 5.831 1.00 85.88 74 ASP A O 1
ATOM 607 N N . HIS A 1 75 ? 2.279 -20.736 4.990 1.00 85.69 75 HIS A N 1
ATOM 608 C CA . HIS A 1 75 ? 1.785 -20.875 3.597 1.00 85.69 75 HIS A CA 1
ATOM 609 C C . HIS A 1 75 ? 1.778 -19.580 2.774 1.00 85.69 75 HIS A C 1
ATOM 611 O O . HIS A 1 75 ? 0.868 -19.300 1.987 1.00 85.69 75 HIS A O 1
ATOM 617 N N . MET A 1 76 ? 2.847 -18.808 2.938 1.00 88.31 76 MET A N 1
ATOM 618 C CA . MET A 1 76 ? 3.125 -17.609 2.163 1.00 88.31 76 MET A CA 1
ATOM 619 C C . MET A 1 76 ? 4.510 -17.722 1.542 1.00 88.31 76 MET A C 1
ATOM 621 O O . MET A 1 76 ? 5.451 -18.179 2.194 1.00 88.31 76 MET A O 1
ATOM 625 N N . TYR A 1 77 ? 4.637 -17.297 0.290 1.00 91.62 77 TYR A N 1
ATOM 626 C CA . TYR A 1 77 ? 5.876 -17.414 -0.468 1.00 91.62 77 TYR A CA 1
ATOM 627 C C . TYR A 1 77 ? 6.137 -16.117 -1.218 1.00 91.62 77 TYR A C 1
ATOM 629 O O . TYR A 1 77 ? 5.217 -15.533 -1.785 1.00 91.62 77 TYR A O 1
ATOM 637 N N . ILE A 1 78 ? 7.395 -15.690 -1.247 1.00 93.38 78 ILE A N 1
ATOM 638 C CA . ILE A 1 78 ? 7.835 -14.669 -2.193 1.00 93.38 78 ILE A CA 1
ATOM 639 C C . ILE A 1 78 ? 8.225 -15.381 -3.482 1.00 93.38 78 ILE A C 1
ATOM 641 O O . ILE A 1 78 ? 8.973 -16.362 -3.461 1.00 93.38 78 ILE A O 1
ATOM 645 N N . GLN A 1 79 ? 7.672 -14.916 -4.593 1.00 92.94 79 GLN A N 1
ATOM 646 C CA . GLN A 1 79 ? 8.026 -15.359 -5.934 1.00 92.94 79 GLN A CA 1
ATOM 647 C C . GLN A 1 79 ? 8.604 -14.171 -6.695 1.00 92.94 79 GLN A C 1
ATOM 649 O O . GLN A 1 79 ? 8.300 -13.029 -6.378 1.00 92.94 79 GLN A O 1
ATOM 654 N N . SER A 1 80 ? 9.445 -14.440 -7.684 1.00 91.06 80 SER A N 1
ATOM 655 C CA . SER A 1 80 ? 10.089 -13.411 -8.499 1.00 91.06 80 SER A CA 1
ATOM 656 C C . SER A 1 80 ? 9.539 -13.449 -9.914 1.00 91.06 80 SER A C 1
ATOM 658 O O . SER A 1 80 ? 9.418 -14.543 -10.466 1.00 91.06 80 SER A O 1
ATOM 660 N N . ASP A 1 81 ? 9.287 -12.273 -10.479 1.00 78.69 81 ASP A N 1
ATOM 661 C CA . ASP A 1 81 ? 8.984 -11.984 -11.880 1.00 78.69 81 ASP A CA 1
ATOM 662 C C . ASP A 1 81 ? 7.828 -12.791 -12.493 1.00 78.69 81 ASP A C 1
ATOM 664 O O . ASP A 1 81 ? 7.841 -14.019 -12.607 1.00 78.69 81 ASP A O 1
ATOM 668 N N . ASN A 1 82 ? 6.813 -12.092 -12.997 1.00 85.19 82 ASN A N 1
ATOM 669 C CA . ASN A 1 82 ? 5.822 -12.704 -13.879 1.00 85.19 82 ASN A CA 1
ATOM 670 C C . ASN A 1 82 ? 5.321 -11.692 -14.922 1.00 85.19 82 ASN A C 1
ATOM 672 O O . ASN A 1 82 ? 5.852 -10.596 -15.061 1.00 85.19 82 ASN A O 1
ATOM 676 N N . SER A 1 83 ? 4.304 -12.059 -15.703 1.00 85.12 83 SER A N 1
ATOM 677 C CA . SER A 1 83 ? 3.736 -11.161 -16.720 1.00 85.12 83 SER A CA 1
ATOM 678 C C . SER A 1 83 ? 3.076 -9.901 -16.148 1.00 85.12 83 SER A C 1
ATOM 680 O O . SER A 1 83 ? 2.783 -8.976 -16.900 1.00 85.12 83 SER A O 1
ATOM 682 N N . THR A 1 84 ? 2.798 -9.884 -14.847 1.00 87.69 84 THR A N 1
ATOM 683 C CA . THR A 1 84 ? 2.099 -8.813 -14.138 1.00 87.69 84 THR A CA 1
ATOM 684 C C . THR A 1 84 ? 3.070 -7.960 -13.323 1.00 87.69 84 THR A C 1
ATOM 686 O O . THR A 1 84 ? 3.046 -6.736 -13.429 1.00 87.69 84 THR A O 1
ATOM 689 N N . PHE A 1 85 ? 3.932 -8.599 -12.536 1.00 91.75 85 PHE A N 1
ATOM 690 C CA . PHE A 1 85 ? 4.829 -7.976 -11.570 1.00 91.75 85 PHE A CA 1
ATOM 691 C C . PHE A 1 85 ? 6.276 -8.011 -12.040 1.00 91.75 85 PHE A C 1
ATOM 693 O O . PHE A 1 85 ? 6.739 -9.004 -12.608 1.00 91.75 85 PHE A O 1
ATOM 700 N N . LYS A 1 86 ? 6.981 -6.913 -11.768 1.00 90.94 86 LYS A N 1
ATOM 701 C CA . LYS A 1 86 ? 8.419 -6.787 -11.975 1.00 90.94 86 LYS A CA 1
ATOM 702 C C . LYS A 1 86 ? 9.111 -6.935 -10.625 1.00 90.94 86 LYS A C 1
ATOM 704 O O . LYS A 1 86 ? 8.853 -6.123 -9.749 1.00 90.94 86 LYS A O 1
ATOM 709 N N . GLY A 1 87 ? 10.033 -7.882 -10.497 1.00 90.25 87 GLY A N 1
ATOM 710 C CA . GLY A 1 87 ? 10.694 -8.161 -9.227 1.00 90.25 87 GLY A CA 1
ATOM 711 C C . GLY A 1 87 ? 9.887 -9.117 -8.356 1.00 90.25 87 GLY A C 1
ATOM 712 O O . GLY A 1 87 ? 9.180 -9.998 -8.861 1.00 90.25 87 GLY A O 1
ATOM 713 N N . ASN A 1 88 ? 10.049 -8.994 -7.044 1.00 94.56 88 ASN A N 1
ATOM 714 C CA . ASN A 1 88 ? 9.407 -9.897 -6.100 1.00 94.56 88 ASN A CA 1
ATOM 715 C C . ASN A 1 88 ? 7.930 -9.558 -5.897 1.00 94.56 88 ASN A C 1
ATOM 717 O O . ASN A 1 88 ? 7.546 -8.406 -5.828 1.00 94.56 88 ASN A O 1
ATOM 721 N N . TYR A 1 89 ? 7.099 -10.580 -5.726 1.00 95.00 89 TYR A N 1
ATOM 722 C CA . TYR A 1 89 ? 5.700 -10.424 -5.356 1.00 95.00 89 TYR A CA 1
ATOM 723 C C . TYR A 1 89 ? 5.290 -11.476 -4.336 1.00 95.00 89 TYR A C 1
ATOM 725 O O . TYR A 1 89 ? 5.869 -12.565 -4.220 1.00 95.00 89 TYR A O 1
ATOM 733 N N . LEU A 1 90 ? 4.242 -11.149 -3.592 1.00 95.94 90 LEU A N 1
ATOM 734 C CA . LEU A 1 90 ? 3.696 -12.006 -2.565 1.00 95.94 90 LEU A CA 1
ATOM 735 C C . LEU A 1 90 ? 2.702 -13.008 -3.151 1.00 95.94 90 LEU A C 1
ATOM 737 O O . LEU A 1 90 ? 1.711 -12.624 -3.767 1.00 95.94 90 LEU A O 1
ATOM 741 N N . ASN A 1 91 ? 2.916 -14.289 -2.865 1.00 95.75 91 ASN A N 1
ATOM 742 C CA . ASN A 1 91 ? 1.959 -15.362 -3.088 1.00 95.75 91 ASN A CA 1
ATOM 743 C C . ASN A 1 91 ? 1.381 -15.834 -1.744 1.00 95.75 91 ASN A C 1
ATOM 745 O O . ASN A 1 91 ? 2.105 -16.324 -0.870 1.00 95.75 91 ASN A O 1
ATOM 749 N N . ILE A 1 92 ? 0.068 -15.678 -1.583 1.00 95.81 92 ILE A N 1
ATOM 750 C CA . ILE A 1 92 ? -0.697 -16.114 -0.414 1.00 95.81 92 ILE A CA 1
ATOM 751 C C . ILE A 1 92 ? -1.531 -17.332 -0.804 1.00 95.81 92 ILE A C 1
ATOM 753 O O . ILE A 1 92 ? -2.380 -17.247 -1.694 1.00 95.81 92 ILE A O 1
ATOM 757 N N . SER A 1 93 ? -1.322 -18.450 -0.110 1.00 95.94 93 SER A N 1
ATOM 758 C CA . SER A 1 93 ? -2.148 -19.648 -0.282 1.00 95.94 93 SER A CA 1
ATOM 759 C C . SER A 1 93 ? -3.432 -19.581 0.546 1.00 95.94 93 SER A C 1
ATOM 761 O O . SER A 1 93 ? -3.535 -18.826 1.518 1.00 95.94 93 SER A O 1
ATOM 763 N N . GLY A 1 94 ? -4.399 -20.420 0.183 1.00 95.62 94 GLY A N 1
ATOM 764 C CA . GLY A 1 94 ? -5.662 -20.570 0.896 1.00 95.62 94 GLY A CA 1
ATOM 765 C C . GLY A 1 94 ? -5.507 -20.964 2.359 1.00 95.62 94 GLY A C 1
ATOM 766 O O . GLY A 1 94 ? -4.441 -21.391 2.812 1.00 95.62 94 GLY A O 1
ATOM 767 N N . ALA A 1 95 ? -6.598 -20.807 3.105 1.00 94.81 95 ALA A N 1
ATOM 768 C CA . ALA A 1 95 ? -6.660 -21.198 4.505 1.00 94.81 95 ALA A CA 1
ATOM 769 C C . ALA A 1 95 ? -6.389 -22.700 4.670 1.00 94.81 95 ALA A C 1
ATOM 771 O O . ALA A 1 95 ? -6.785 -23.528 3.850 1.00 94.81 95 ALA A O 1
ATOM 772 N N . ARG A 1 96 ? -5.751 -23.083 5.772 1.00 93.62 96 ARG A N 1
ATOM 773 C CA . ARG A 1 96 ? -5.498 -24.497 6.053 1.00 93.62 96 ARG A CA 1
ATOM 774 C C . ARG A 1 96 ? -6.759 -25.128 6.623 1.00 93.62 96 ARG A C 1
ATOM 776 O O . ARG A 1 96 ? -7.272 -24.653 7.632 1.00 93.62 96 ARG A O 1
ATOM 783 N N . ASP A 1 97 ? -7.199 -26.232 6.036 1.00 91.94 97 ASP A N 1
ATOM 784 C CA . ASP A 1 97 ? -8.195 -27.115 6.640 1.00 91.94 97 ASP A CA 1
ATOM 785 C C . ASP A 1 97 ? -7.479 -28.283 7.324 1.00 91.94 97 ASP A C 1
ATOM 787 O O . ASP A 1 97 ? -6.861 -29.130 6.674 1.00 91.94 97 ASP A O 1
ATOM 791 N N . ILE A 1 98 ? -7.517 -28.301 8.656 1.00 90.50 98 ILE A N 1
ATOM 792 C CA . ILE A 1 98 ? -6.981 -29.398 9.459 1.00 90.50 98 ILE A CA 1
ATOM 793 C C . ILE A 1 98 ? -8.140 -29.994 10.245 1.00 90.50 98 ILE A C 1
ATOM 795 O O . ILE A 1 98 ? -8.636 -29.385 11.192 1.00 90.50 98 ILE A O 1
ATOM 799 N N . TYR A 1 99 ? -8.556 -31.202 9.867 1.00 90.62 99 TYR A N 1
ATOM 800 C CA . TYR A 1 99 ? -9.666 -31.911 10.510 1.00 90.62 99 TYR A CA 1
ATOM 801 C C . TYR A 1 99 ? -10.940 -31.050 10.633 1.00 90.62 99 TYR A C 1
ATOM 803 O O . TYR A 1 99 ? -11.545 -31.004 11.705 1.00 90.62 99 TYR A O 1
ATOM 811 N N . LEU A 1 100 ? -11.347 -30.364 9.555 1.00 88.69 100 LEU A N 1
ATOM 812 C CA . LEU A 1 100 ? -12.521 -29.476 9.495 1.00 88.69 100 LEU A CA 1
ATOM 813 C C . LEU A 1 100 ? -12.388 -28.191 10.328 1.00 88.69 100 LEU A C 1
ATOM 815 O O . LEU A 1 100 ? -13.361 -27.456 10.506 1.00 88.69 100 LEU A O 1
ATOM 819 N N . THR A 1 101 ? -11.192 -27.906 10.845 1.00 92.69 101 THR A N 1
ATOM 820 C CA . THR A 1 101 ? -10.874 -26.632 11.492 1.00 92.69 101 THR A CA 1
ATOM 821 C C . THR A 1 101 ? -10.107 -25.761 10.511 1.00 92.69 101 THR A C 1
ATOM 823 O O . THR A 1 101 ? -9.010 -26.116 10.076 1.00 92.69 101 THR A O 1
ATOM 826 N N . ILE A 1 102 ? -10.697 -24.614 10.176 1.00 92.88 102 ILE A N 1
ATOM 827 C CA . ILE A 1 102 ? -10.132 -23.657 9.229 1.00 92.88 102 ILE A CA 1
ATOM 828 C C . ILE A 1 102 ? -9.200 -22.690 9.957 1.00 92.88 102 ILE A C 1
ATOM 830 O O . ILE A 1 102 ? -9.631 -21.928 10.825 1.00 92.88 102 ILE A O 1
ATOM 834 N N . PHE A 1 103 ? -7.930 -22.690 9.562 1.00 93.69 103 PHE A N 1
ATOM 835 C CA . PHE A 1 103 ? -6.922 -21.741 10.020 1.00 93.69 103 PHE A CA 1
ATOM 836 C C . PHE A 1 103 ? -6.623 -20.748 8.894 1.00 93.69 103 PHE A C 1
ATOM 838 O O . PHE A 1 103 ? -6.096 -21.159 7.858 1.00 93.69 103 PHE A O 1
ATOM 845 N N . PRO A 1 104 ? -6.967 -19.459 9.057 1.00 95.12 104 PRO A N 1
ATOM 846 C CA . PRO A 1 104 ? -6.786 -18.477 8.001 1.00 95.12 104 PRO A CA 1
ATOM 847 C C . PRO A 1 104 ? -5.304 -18.226 7.725 1.00 95.12 104 PRO A C 1
ATOM 849 O O . PRO A 1 104 ? -4.485 -18.222 8.646 1.00 95.12 104 PRO A O 1
ATOM 852 N N . THR A 1 105 ? -4.997 -17.937 6.467 1.00 97.06 105 THR A N 1
ATOM 853 C CA . THR A 1 105 ? -3.696 -17.403 6.064 1.00 97.06 105 THR A CA 1
ATOM 854 C C . THR A 1 105 ? -3.756 -15.886 6.164 1.00 97.06 105 THR A C 1
ATOM 856 O O . THR A 1 105 ? -4.733 -15.285 5.713 1.00 97.06 105 THR A O 1
ATOM 859 N N . TYR A 1 106 ? -2.765 -15.243 6.773 1.00 96.38 106 TYR A N 1
ATOM 860 C CA . TYR A 1 106 ? -2.751 -13.794 6.932 1.00 96.38 106 TYR A CA 1
ATOM 861 C C . TYR A 1 106 ? -1.346 -13.207 6.902 1.00 96.38 106 TYR A C 1
ATOM 863 O O . TYR A 1 106 ? -0.368 -13.829 7.311 1.00 96.38 106 TYR A O 1
ATOM 871 N N . ILE A 1 107 ? -1.282 -11.949 6.493 1.00 97.62 107 ILE A N 1
ATOM 872 C CA . ILE A 1 107 ? -0.116 -11.085 6.622 1.00 97.62 107 ILE A CA 1
ATOM 873 C C . ILE A 1 107 ? -0.577 -9.724 7.105 1.00 97.62 107 ILE A C 1
ATOM 875 O O . ILE A 1 107 ? -1.589 -9.207 6.633 1.00 97.62 107 ILE A O 1
ATOM 879 N N . TYR A 1 108 ? 0.147 -9.135 8.047 1.00 97.44 108 TYR A N 1
ATOM 880 C CA . TYR A 1 108 ? -0.162 -7.796 8.515 1.00 97.44 108 TYR A CA 1
ATOM 881 C C . TYR A 1 108 ? 1.074 -7.002 8.901 1.00 97.44 108 TYR A C 1
ATOM 883 O O . TYR A 1 108 ? 2.124 -7.545 9.252 1.00 97.44 108 TYR A O 1
ATOM 891 N N . GLN A 1 109 ? 0.918 -5.687 8.863 1.00 97.75 109 GLN A N 1
ATOM 892 C CA . GLN A 1 109 ? 1.896 -4.732 9.344 1.00 97.75 109 GLN A CA 1
ATOM 893 C C . GLN A 1 109 ? 1.175 -3.603 10.071 1.00 97.75 109 GLN A C 1
ATOM 895 O O . GLN A 1 109 ? 0.106 -3.151 9.656 1.00 97.75 109 GLN A O 1
ATOM 900 N N . LYS A 1 110 ? 1.781 -3.143 11.165 1.00 97.62 110 LYS A N 1
ATOM 901 C CA . LYS A 1 110 ? 1.364 -1.935 11.866 1.00 97.62 110 LYS A CA 1
ATOM 902 C C . LYS A 1 110 ? 2.266 -0.781 11.450 1.00 97.62 110 LYS A C 1
ATOM 904 O O . LYS A 1 110 ? 3.482 -0.847 11.624 1.00 97.62 110 LYS A O 1
ATOM 909 N N . ILE A 1 111 ? 1.665 0.289 10.957 1.00 98.06 111 ILE A N 1
ATOM 910 C CA . ILE A 1 111 ? 2.327 1.579 10.795 1.00 98.06 111 ILE A CA 1
ATOM 911 C C . ILE A 1 111 ? 2.317 2.263 12.159 1.00 98.06 111 ILE A C 1
ATOM 913 O O . ILE A 1 111 ? 1.257 2.496 12.740 1.00 98.06 111 ILE A O 1
ATOM 917 N N . ASP A 1 112 ? 3.510 2.529 12.678 1.00 97.19 112 ASP A N 1
ATOM 918 C CA . ASP A 1 112 ? 3.712 3.143 13.987 1.00 97.19 112 ASP A CA 1
ATOM 919 C C . ASP A 1 112 ? 3.244 4.606 14.015 1.00 97.19 112 ASP A C 1
ATOM 921 O O . ASP A 1 112 ? 3.405 5.325 13.025 1.00 97.19 112 ASP A O 1
ATOM 925 N N . GLU A 1 113 ? 2.719 5.064 15.158 1.00 96.88 113 GLU A N 1
ATOM 926 C CA . GLU A 1 113 ? 2.288 6.461 15.330 1.00 96.88 113 GLU A CA 1
ATOM 927 C C . GLU A 1 113 ? 3.375 7.484 15.003 1.00 96.88 113 GLU A C 1
ATOM 929 O O . GLU A 1 113 ? 3.063 8.557 14.500 1.00 96.88 113 GLU A O 1
ATOM 934 N N . SER A 1 114 ? 4.655 7.169 15.228 1.00 96.81 114 SER A N 1
ATOM 935 C CA . SER A 1 114 ? 5.771 8.074 14.902 1.00 96.81 114 SER A CA 1
ATOM 936 C C . SER A 1 114 ? 5.863 8.450 13.420 1.00 96.81 114 SER A C 1
ATOM 938 O O . SER A 1 114 ? 6.498 9.447 13.076 1.00 96.81 114 SER A O 1
ATOM 940 N N . LYS A 1 115 ? 5.228 7.672 12.536 1.00 97.12 115 LYS A N 1
ATOM 941 C CA . LYS A 1 115 ? 5.156 7.935 11.095 1.00 97.12 115 LYS A CA 1
ATOM 942 C C . LYS A 1 115 ? 3.882 8.676 10.680 1.00 97.12 115 LYS A C 1
ATOM 944 O O . LYS A 1 115 ? 3.748 9.039 9.511 1.00 97.12 115 LYS A O 1
ATOM 949 N N . LEU A 1 116 ? 2.941 8.870 11.603 1.00 98.25 116 LEU A N 1
ATOM 950 C CA . LEU A 1 116 ? 1.627 9.436 11.337 1.00 98.25 116 LEU A CA 1
ATOM 951 C C . LEU A 1 116 ? 1.546 10.896 11.791 1.00 98.25 116 LEU A C 1
ATOM 953 O O . LEU A 1 116 ? 2.262 11.355 12.677 1.00 98.25 116 LEU A O 1
ATOM 957 N N . LYS A 1 117 ? 0.654 11.645 11.150 1.00 98.19 117 LYS A N 1
ATOM 958 C CA . LYS A 1 117 ? 0.332 13.034 11.467 1.00 98.19 117 LYS A CA 1
ATOM 959 C C . LYS A 1 117 ? -1.105 13.105 11.969 1.00 98.19 117 LYS A C 1
ATOM 961 O O . LYS A 1 117 ? -1.947 12.351 11.477 1.00 98.19 117 LYS A O 1
ATOM 966 N N . PRO A 1 118 ? -1.407 13.992 12.927 1.00 97.56 118 PRO A N 1
ATOM 967 C CA . PRO A 1 118 ? -2.768 14.161 13.408 1.00 97.56 118 PRO A CA 1
ATOM 968 C C . PRO A 1 118 ? -3.660 14.728 12.303 1.00 97.56 118 PRO A C 1
ATOM 970 O O . PRO A 1 118 ? -3.192 15.514 11.476 1.00 97.56 118 PRO A O 1
ATOM 973 N N . TYR A 1 119 ? -4.939 14.351 12.305 1.00 97.56 119 TYR A N 1
ATOM 974 C CA . TYR A 1 119 ? -5.955 14.898 11.400 1.00 97.56 119 TYR A CA 1
ATOM 975 C C . TYR A 1 119 ? -5.498 14.900 9.932 1.00 97.56 119 TYR A C 1
ATOM 977 O O . TYR A 1 119 ? -5.525 15.928 9.251 1.00 97.56 119 TYR A O 1
ATOM 985 N N . THR A 1 120 ? -5.025 13.748 9.457 1.00 98.38 120 THR A N 1
ATOM 986 C CA . THR A 1 120 ? -4.412 13.582 8.134 1.00 98.38 120 THR A CA 1
ATOM 987 C C . THR A 1 120 ? -5.000 12.367 7.419 1.00 98.38 120 THR A C 1
ATOM 989 O O . THR A 1 120 ? -5.234 11.323 8.023 1.00 98.38 120 THR A O 1
ATOM 992 N N . ARG A 1 121 ? -5.240 12.503 6.115 1.00 98.06 121 ARG A N 1
ATOM 993 C CA . ARG A 1 121 ? -5.679 11.422 5.238 1.00 98.06 121 ARG A CA 1
ATOM 994 C C . ARG A 1 121 ? -4.486 10.682 4.660 1.00 98.06 121 ARG A C 1
ATOM 996 O O . ARG A 1 121 ? -3.539 11.291 4.153 1.00 98.06 121 ARG A O 1
ATOM 1003 N N . TYR A 1 122 ? -4.592 9.364 4.679 1.00 98.25 122 TYR A N 1
ATOM 1004 C CA . TYR A 1 122 ? -3.662 8.435 4.066 1.00 98.25 122 TYR A CA 1
ATOM 1005 C C . TYR A 1 122 ? -4.364 7.624 2.984 1.00 98.25 122 TYR A C 1
ATOM 1007 O O . TYR A 1 122 ? -5.527 7.249 3.120 1.00 98.25 122 TYR A O 1
ATOM 1015 N N . LEU A 1 123 ? -3.631 7.338 1.916 1.00 97.38 123 LEU A N 1
ATOM 1016 C CA . LEU A 1 123 ? -4.057 6.479 0.821 1.00 97.38 123 LEU A CA 1
ATOM 1017 C C . LEU A 1 123 ? -3.498 5.081 1.022 1.00 97.38 123 LEU A C 1
ATOM 1019 O O . LEU A 1 123 ? -2.281 4.932 1.072 1.00 97.38 123 LEU A O 1
ATOM 1023 N N . VAL A 1 124 ? -4.376 4.081 1.074 1.00 97.69 124 VAL A N 1
ATOM 1024 C CA . VAL A 1 124 ? -4.027 2.658 1.081 1.00 97.69 124 VAL A CA 1
ATOM 1025 C C . VAL A 1 124 ? -4.325 2.086 -0.295 1.00 97.69 124 VAL A C 1
ATOM 1027 O O . VAL A 1 124 ? -5.478 2.069 -0.728 1.00 97.69 124 VAL A O 1
ATOM 1030 N N . ARG A 1 125 ? -3.298 1.631 -1.005 1.00 97.38 125 ARG A N 1
ATOM 1031 C CA . ARG A 1 125 ? -3.447 1.125 -2.371 1.00 97.38 125 ARG A CA 1
ATOM 1032 C C . ARG A 1 125 ? -2.446 0.027 -2.683 1.00 97.38 125 ARG A C 1
ATOM 1034 O O . ARG A 1 125 ? -1.494 -0.183 -1.939 1.00 97.38 125 ARG A O 1
ATOM 1041 N N . GLY A 1 126 ? -2.662 -0.651 -3.797 1.00 96.50 126 GLY A N 1
ATOM 1042 C CA . GLY A 1 126 ? -1.737 -1.655 -4.294 1.00 96.50 126 GLY A CA 1
ATOM 1043 C C . GLY A 1 126 ? -2.281 -2.379 -5.508 1.00 96.50 126 GLY A C 1
ATOM 1044 O O . GLY A 1 126 ? -3.304 -1.975 -6.080 1.00 96.50 126 GLY A O 1
ATOM 1045 N N . PHE A 1 127 ? -1.583 -3.445 -5.892 1.00 95.69 127 PHE A N 1
ATOM 1046 C CA . PHE A 1 127 ? -1.900 -4.201 -7.088 1.00 95.69 127 PHE A CA 1
ATOM 1047 C C . PHE A 1 127 ? -2.106 -5.690 -6.786 1.00 95.69 127 PHE A C 1
ATOM 1049 O O . PHE A 1 127 ? -1.341 -6.332 -6.068 1.00 95.69 127 PHE A O 1
ATOM 1056 N N . VAL A 1 128 ? -3.172 -6.237 -7.357 1.00 95.56 128 VAL A N 1
ATOM 1057 C CA . VAL A 1 128 ? -3.596 -7.630 -7.271 1.00 95.56 128 VAL A CA 1
ATOM 1058 C C . VAL A 1 128 ? -3.378 -8.258 -8.635 1.00 95.56 128 VAL A C 1
ATOM 1060 O O . VAL A 1 128 ? -4.028 -7.888 -9.611 1.00 95.56 128 VAL A O 1
ATOM 1063 N N . GLY A 1 129 ? -2.471 -9.225 -8.721 1.00 93.62 129 GLY A N 1
ATOM 1064 C CA . GLY A 1 129 ? -2.232 -9.944 -9.966 1.00 93.62 129 GLY A CA 1
ATOM 1065 C C . GLY A 1 129 ? -3.371 -10.905 -10.264 1.00 93.62 129 GLY A C 1
ATOM 1066 O O . GLY A 1 129 ? -3.974 -10.847 -11.329 1.00 93.62 129 GLY A O 1
ATOM 1067 N N . SER A 1 130 ? -3.701 -11.745 -9.288 1.00 94.38 130 SER A N 1
ATOM 1068 C CA . SER A 1 130 ? -4.907 -12.570 -9.283 1.00 94.38 130 SER A CA 1
ATOM 1069 C C . SER A 1 130 ? -5.275 -12.910 -7.843 1.00 94.38 130 SER A C 1
ATOM 1071 O O . SER A 1 130 ? -4.396 -12.963 -6.981 1.00 94.38 130 SER A O 1
ATOM 1073 N N . SER A 1 131 ? -6.554 -13.119 -7.556 1.00 96.12 131 SER A N 1
ATOM 1074 C CA . SER A 1 131 ? -7.005 -13.475 -6.217 1.00 96.12 131 SER A CA 1
ATOM 1075 C C . SER A 1 131 ? -8.361 -14.163 -6.199 1.00 96.12 131 SER A C 1
ATOM 1077 O O . SER A 1 131 ? -9.203 -13.962 -7.076 1.00 96.12 131 SER A O 1
ATOM 1079 N N . LYS A 1 132 ? -8.583 -14.913 -5.124 1.00 95.94 132 LYS A N 1
ATOM 1080 C CA . LYS A 1 132 ? -9.875 -15.442 -4.710 1.00 95.94 132 LYS A CA 1
ATOM 1081 C C . LYS A 1 132 ? -9.983 -15.352 -3.190 1.00 95.94 132 LYS A C 1
ATOM 1083 O O . LYS A 1 132 ? -9.115 -15.854 -2.479 1.00 95.94 132 LYS A O 1
ATOM 1088 N N . ASP A 1 133 ? -11.058 -14.735 -2.712 1.00 95.00 133 ASP A N 1
ATOM 1089 C CA . ASP A 1 133 ? -11.420 -14.612 -1.296 1.00 95.00 133 ASP A CA 1
ATOM 1090 C C . ASP A 1 133 ? -10.355 -13.925 -0.411 1.00 95.00 133 ASP A C 1
ATOM 1092 O O . ASP A 1 133 ? -10.267 -14.215 0.786 1.00 95.00 133 ASP A O 1
ATOM 1096 N N . VAL A 1 134 ? -9.543 -13.014 -0.972 1.00 96.12 134 VAL A N 1
ATOM 1097 C CA . VAL A 1 134 ? -8.592 -12.220 -0.173 1.00 96.12 134 VAL A CA 1
ATOM 1098 C C . VAL A 1 134 ? -9.274 -10.999 0.424 1.00 96.12 134 VAL A C 1
ATOM 1100 O O . VAL A 1 134 ? -9.832 -10.164 -0.282 1.00 96.12 134 VAL A O 1
ATOM 1103 N N . GLU A 1 135 ? -9.226 -10.905 1.745 1.00 96.06 135 GLU A N 1
ATOM 1104 C CA . GLU A 1 135 ? -9.789 -9.830 2.548 1.00 96.06 135 GLU A CA 1
ATOM 1105 C C . GLU A 1 135 ? -8.687 -8.821 2.899 1.00 96.06 135 GLU A C 1
ATOM 1107 O O . GLU A 1 135 ? -7.719 -9.172 3.574 1.00 96.06 135 GLU A O 1
ATOM 1112 N N . LEU A 1 136 ? -8.836 -7.571 2.460 1.00 96.69 136 LEU A N 1
ATOM 1113 C CA . LEU A 1 136 ? -8.083 -6.420 2.946 1.00 96.69 136 LEU A CA 1
ATOM 1114 C C . LEU A 1 136 ? -8.823 -5.812 4.135 1.00 96.69 136 LEU A C 1
ATOM 1116 O O . LEU A 1 136 ? -9.969 -5.368 4.020 1.00 96.69 136 LEU A O 1
ATOM 1120 N N . VAL A 1 137 ? -8.122 -5.736 5.259 1.00 95.69 137 VAL A N 1
ATOM 1121 C CA . VAL A 1 137 ? -8.573 -5.051 6.462 1.00 95.69 137 VAL A CA 1
ATOM 1122 C C . VAL A 1 137 ? -7.596 -3.941 6.804 1.00 95.69 137 VAL A C 1
ATOM 1124 O O . VAL A 1 137 ? -6.408 -4.198 7.008 1.00 95.69 137 VAL A O 1
ATOM 1127 N N . VAL A 1 138 ? -8.107 -2.716 6.920 1.00 96.44 138 VAL A N 1
ATOM 1128 C CA . VAL A 1 138 ? -7.339 -1.586 7.452 1.00 96.44 138 VAL A CA 1
ATOM 1129 C C . VAL A 1 138 ? -8.065 -1.010 8.654 1.00 96.44 138 VAL A C 1
ATOM 1131 O O . VAL A 1 138 ? -9.274 -0.776 8.602 1.00 96.44 138 VAL A O 1
ATOM 1134 N N . SER A 1 139 ? -7.323 -0.827 9.742 1.00 94.75 139 SER A N 1
ATOM 1135 C CA . SER A 1 139 ? -7.877 -0.556 11.066 1.00 94.75 139 SER A CA 1
ATOM 1136 C C . SER A 1 139 ? -7.061 0.484 11.826 1.00 94.75 139 SER A C 1
ATOM 1138 O O . SER A 1 139 ? -5.853 0.307 11.999 1.00 94.75 139 SER A O 1
ATOM 1140 N N . ARG A 1 140 ? -7.733 1.497 12.381 1.00 94.25 140 ARG A N 1
ATOM 1141 C CA . ARG A 1 140 ? -7.202 2.373 13.443 1.00 94.25 140 ARG A CA 1
ATOM 1142 C C . ARG A 1 140 ? -8.162 2.429 14.631 1.00 94.25 140 ARG A C 1
ATOM 1144 O O . ARG A 1 140 ? -7.867 1.863 15.677 1.00 94.25 140 ARG A O 1
ATOM 1151 N N . TYR A 1 141 ? -9.327 3.047 14.449 1.00 90.81 141 TYR A N 1
ATOM 1152 C CA . TYR A 1 141 ? -10.402 3.166 15.444 1.00 90.81 141 TYR A CA 1
ATOM 1153 C C . TYR A 1 141 ? -11.449 2.046 15.315 1.00 90.81 141 TYR A C 1
ATOM 1155 O O . TYR A 1 141 ? -12.513 2.090 15.938 1.00 90.81 141 TYR A O 1
ATOM 1163 N N . GLY A 1 142 ? -11.195 1.047 14.470 1.00 82.44 142 GLY A N 1
ATOM 1164 C CA . GLY A 1 142 ? -12.113 -0.050 14.210 1.00 82.44 142 GLY A CA 1
ATOM 1165 C C . GLY A 1 142 ? -11.761 -0.784 12.924 1.00 82.44 142 GLY A C 1
ATOM 1166 O O . GLY A 1 142 ? -10.610 -1.063 12.666 1.00 82.44 142 GLY A O 1
ATOM 1167 N N . LYS A 1 143 ? -12.765 -1.151 12.126 1.00 76.56 143 LYS A N 1
ATOM 1168 C CA . LYS A 1 143 ? -12.557 -1.799 10.823 1.00 76.56 143 LYS A CA 1
ATOM 1169 C C . LYS A 1 143 ? -12.971 -0.814 9.732 1.00 76.56 143 LYS A C 1
ATOM 1171 O O . LYS A 1 143 ? -14.083 -0.923 9.223 1.00 76.56 143 LYS A O 1
ATOM 1176 N N . GLU A 1 144 ? -12.151 0.212 9.507 1.00 85.69 144 GLU A N 1
ATOM 1177 C CA . GLU A 1 144 ? -12.418 1.293 8.549 1.00 85.69 144 GLU A CA 1
ATOM 1178 C C . GLU A 1 144 ? -12.516 0.778 7.116 1.00 85.69 144 GLU A C 1
ATOM 1180 O O . GLU A 1 144 ? -13.425 1.171 6.387 1.00 85.69 144 GLU A O 1
ATOM 1185 N N . ILE A 1 145 ? -11.618 -0.132 6.738 1.00 87.50 145 ILE A N 1
ATOM 1186 C CA . ILE A 1 145 ? -11.633 -0.794 5.434 1.00 87.50 145 ILE A CA 1
ATOM 1187 C C . ILE A 1 145 ? -11.832 -2.291 5.668 1.00 87.50 145 ILE A C 1
ATOM 1189 O O . ILE A 1 145 ? -11.120 -2.909 6.461 1.00 87.50 145 ILE A O 1
ATOM 1193 N N . ASP A 1 146 ? -12.827 -2.851 4.985 1.00 90.81 146 ASP A N 1
ATOM 1194 C CA . ASP A 1 146 ? -13.208 -4.261 5.005 1.00 90.81 146 ASP A CA 1
ATOM 1195 C C . ASP A 1 146 ? -13.658 -4.663 3.602 1.00 90.81 146 ASP A C 1
ATOM 1197 O O . ASP A 1 146 ? -14.827 -4.488 3.229 1.00 90.81 146 ASP A O 1
ATOM 1201 N N . THR A 1 147 ? -12.702 -5.147 2.815 1.00 90.81 147 THR A N 1
ATOM 1202 C CA . THR A 1 147 ? -12.907 -5.401 1.392 1.00 90.81 147 THR A CA 1
ATOM 1203 C C . THR A 1 147 ? -12.437 -6.795 1.020 1.00 90.81 147 THR A C 1
ATOM 1205 O O . THR A 1 147 ? -11.311 -7.163 1.326 1.00 90.81 147 THR A O 1
ATOM 1208 N N . VAL A 1 148 ? -13.252 -7.544 0.282 1.00 92.81 148 VAL A N 1
ATOM 1209 C CA . VAL A 1 148 ? -12.844 -8.789 -0.378 1.00 92.81 148 VAL A CA 1
ATOM 1210 C C . VAL A 1 148 ? -12.526 -8.502 -1.839 1.00 92.81 148 VAL A C 1
ATOM 1212 O O . VAL A 1 148 ? -13.321 -7.865 -2.528 1.00 92.81 148 VAL A O 1
ATOM 1215 N N . MET A 1 149 ? -11.385 -8.977 -2.328 1.00 93.62 149 MET A N 1
ATOM 1216 C CA . MET A 1 149 ? -10.955 -8.800 -3.715 1.00 93.62 149 MET A CA 1
ATOM 1217 C C . MET A 1 149 ? -10.890 -10.144 -4.439 1.00 93.62 149 MET A C 1
ATOM 1219 O O . MET A 1 149 ? -10.250 -11.091 -3.979 1.00 93.62 149 MET A O 1
ATOM 1223 N N . ASN A 1 150 ? -11.520 -10.210 -5.605 1.00 92.56 150 ASN A N 1
ATOM 1224 C CA . ASN A 1 150 ? -11.515 -11.370 -6.485 1.00 92.56 150 ASN A CA 1
ATOM 1225 C C . ASN A 1 150 ? -11.072 -10.928 -7.874 1.00 92.56 150 ASN A C 1
ATOM 1227 O O . ASN A 1 150 ? -11.745 -10.128 -8.520 1.00 92.56 150 ASN A O 1
ATOM 1231 N N . VAL A 1 151 ? -9.929 -11.435 -8.318 1.00 91.88 151 VAL A N 1
ATOM 1232 C CA . VAL A 1 151 ? -9.342 -11.106 -9.616 1.00 91.88 151 VAL A CA 1
ATOM 1233 C C . VAL A 1 151 ? -8.978 -12.415 -10.315 1.00 91.88 151 VAL A C 1
ATOM 1235 O O . VAL A 1 151 ? -7.993 -13.058 -9.942 1.00 91.88 151 VAL A O 1
ATOM 1238 N N . PRO A 1 152 ? -9.771 -12.854 -11.302 1.00 89.00 152 PRO A N 1
ATOM 1239 C CA . PRO A 1 152 ? -9.456 -14.038 -12.090 1.00 89.00 152 PRO A CA 1
ATOM 1240 C C . PRO A 1 152 ? -8.068 -13.965 -12.746 1.00 89.00 152 PRO A C 1
ATOM 1242 O O . PRO A 1 152 ? -7.584 -12.898 -13.117 1.00 89.00 152 PRO A O 1
ATOM 1245 N N . PHE A 1 153 ? -7.415 -15.120 -12.882 1.00 83.50 153 PHE A N 1
ATOM 1246 C CA . PHE A 1 153 ? -6.041 -15.223 -13.393 1.00 83.50 153 PHE A CA 1
ATOM 1247 C C . PHE A 1 153 ? -5.902 -14.866 -14.884 1.00 83.50 153 PHE A C 1
ATOM 1249 O O . PHE A 1 153 ? -4.848 -14.419 -15.324 1.00 83.50 153 PHE A O 1
ATOM 1256 N N . ASP A 1 154 ? -6.952 -15.075 -15.673 1.00 78.81 154 ASP A N 1
ATOM 1257 C CA . ASP A 1 154 ? -6.977 -14.916 -17.131 1.00 78.81 154 ASP A CA 1
ATOM 1258 C C . ASP A 1 154 ? -7.275 -13.484 -17.592 1.00 78.81 154 ASP A C 1
ATOM 1260 O O . ASP A 1 154 ? -7.354 -13.205 -18.790 1.00 78.81 154 ASP A O 1
ATOM 1264 N N . ILE A 1 155 ? -7.436 -12.565 -16.647 1.00 74.88 155 ILE A N 1
ATOM 1265 C CA . ILE A 1 155 ? -7.794 -11.188 -16.916 1.00 74.88 155 ILE A CA 1
ATOM 1266 C C . ILE A 1 155 ? -6.514 -10.367 -17.142 1.00 74.88 155 ILE A C 1
ATOM 1268 O O . ILE A 1 155 ? -5.751 -10.142 -16.205 1.00 74.88 155 ILE A O 1
ATOM 1272 N N . PRO A 1 156 ? -6.251 -9.873 -18.371 1.00 75.00 156 PRO A N 1
ATOM 1273 C CA . PRO A 1 156 ? -5.085 -9.040 -18.617 1.00 75.00 156 PRO A CA 1
ATOM 1274 C C . PRO A 1 156 ? -5.314 -7.647 -18.036 1.00 75.00 156 PRO A C 1
ATOM 1276 O O . PRO A 1 156 ? -6.378 -7.045 -18.242 1.00 75.00 156 PRO A O 1
ATOM 1279 N N .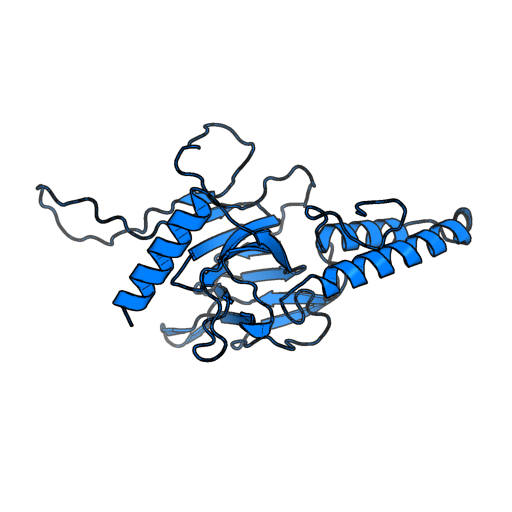 TYR A 1 157 ? -4.297 -7.095 -17.378 1.00 73.81 157 TYR A N 1
ATOM 1280 C CA . TYR A 1 157 ? -4.334 -5.708 -16.942 1.00 73.81 157 TYR A CA 1
ATOM 1281 C C . TYR A 1 157 ? -4.428 -4.756 -18.144 1.00 73.81 157 TYR A C 1
ATOM 1283 O O . TYR A 1 157 ? -3.662 -4.846 -19.102 1.00 73.81 157 TYR A O 1
ATOM 1291 N N . VAL A 1 158 ? -5.363 -3.809 -18.067 1.00 71.50 158 VAL A N 1
ATOM 1292 C CA . VAL A 1 158 ? -5.477 -2.678 -18.994 1.00 71.50 158 VAL A CA 1
ATOM 1293 C C . VAL A 1 158 ? -5.613 -1.431 -18.134 1.00 71.50 158 VAL A C 1
ATOM 1295 O O . VAL A 1 158 ? -6.408 -1.423 -17.198 1.00 71.50 158 VAL A O 1
ATOM 1298 N N . SER A 1 159 ? -4.862 -0.372 -18.436 1.00 66.62 159 SER A N 1
ATOM 1299 C CA . SER A 1 159 ? -4.840 0.858 -17.626 1.00 66.62 159 SER A CA 1
ATOM 1300 C C . SER A 1 159 ? -6.195 1.564 -17.510 1.00 66.62 159 SER A C 1
ATOM 1302 O O . SER A 1 159 ? -6.396 2.351 -16.594 1.00 66.62 159 SER A O 1
ATOM 1304 N N . SER A 1 160 ? -7.138 1.267 -18.407 1.00 66.94 160 SER A N 1
ATOM 1305 C CA . SER A 1 160 ? -8.518 1.760 -18.363 1.00 66.94 160 SER A CA 1
ATOM 1306 C C . SER A 1 160 ? -9.442 0.948 -17.448 1.00 66.94 160 SER A C 1
ATOM 1308 O O . SER A 1 160 ? -10.639 1.229 -17.408 1.00 66.94 160 SER A O 1
ATOM 1310 N N . ARG A 1 161 ? -8.943 -0.102 -16.782 1.00 71.12 161 ARG A N 1
ATOM 1311 C CA . ARG A 1 161 ? -9.756 -0.925 -15.883 1.00 71.12 161 ARG A CA 1
ATOM 1312 C C . ARG A 1 161 ? -10.163 -0.147 -14.632 1.00 71.12 161 ARG A C 1
ATOM 1314 O O . ARG A 1 161 ? -9.395 0.683 -14.146 1.00 71.12 161 ARG A O 1
ATOM 1321 N N . PRO A 1 162 ? -11.349 -0.447 -14.087 1.00 77.56 162 PRO A N 1
ATOM 1322 C CA . PRO A 1 162 ? -11.838 0.206 -12.886 1.00 77.56 162 PRO A CA 1
ATOM 1323 C C . PRO A 1 162 ? -10.991 -0.158 -11.659 1.00 77.56 162 PRO A C 1
ATOM 1325 O O . PRO A 1 162 ? -10.477 -1.275 -11.531 1.00 77.56 162 PRO A O 1
ATOM 1328 N N . VAL A 1 163 ? -10.872 0.803 -10.748 1.00 83.88 163 VAL A N 1
ATOM 1329 C CA . VAL A 1 163 ? -10.146 0.672 -9.482 1.00 83.88 163 VAL A CA 1
ATOM 1330 C C . VAL A 1 163 ? -11.137 0.275 -8.389 1.00 83.88 163 VAL A C 1
ATOM 1332 O O . VAL A 1 163 ? -12.225 0.833 -8.290 1.00 83.88 163 VAL A O 1
ATOM 1335 N N . CYS A 1 164 ? -10.759 -0.689 -7.559 1.00 87.81 164 CYS A N 1
ATOM 1336 C CA . CYS A 1 164 ? -11.498 -1.055 -6.358 1.00 87.81 164 CYS A CA 1
ATOM 1337 C C . CYS A 1 164 ? -11.329 0.038 -5.291 1.00 87.81 164 CYS A C 1
ATOM 1339 O O . CYS A 1 164 ? -10.206 0.335 -4.892 1.00 87.81 164 CYS A O 1
ATOM 1341 N N . ASN A 1 165 ? -12.415 0.658 -4.837 1.00 85.31 165 ASN A N 1
ATOM 1342 C CA . ASN A 1 165 ? -12.377 1.809 -3.934 1.00 85.31 165 ASN A CA 1
ATOM 1343 C C . ASN A 1 165 ? -13.589 1.850 -2.987 1.00 85.31 165 ASN A C 1
ATOM 1345 O O . ASN A 1 165 ? -14.455 0.971 -3.007 1.00 85.31 165 ASN A O 1
ATOM 1349 N N . GLU A 1 166 ? -13.619 2.857 -2.111 1.00 78.88 166 GLU A N 1
ATOM 1350 C CA . GLU A 1 166 ? -14.754 3.105 -1.219 1.00 78.88 166 GLU A CA 1
ATOM 1351 C C . GLU A 1 166 ? -16.026 3.420 -2.006 1.00 78.88 166 GLU A C 1
ATOM 1353 O O . GLU A 1 166 ? -16.007 4.176 -2.976 1.00 78.88 166 GLU A O 1
ATOM 1358 N N . LEU A 1 167 ? -17.153 2.892 -1.529 1.00 68.25 167 LEU A N 1
ATOM 1359 C CA . LEU A 1 167 ? -18.470 3.288 -2.010 1.00 68.25 167 LEU A CA 1
ATOM 1360 C C . LEU A 1 167 ? -18.949 4.518 -1.240 1.00 68.25 167 LEU A C 1
ATOM 1362 O O . LEU A 1 167 ? -19.178 4.443 -0.031 1.00 68.25 167 LEU A O 1
ATOM 1366 N N . TYR A 1 168 ? -19.149 5.633 -1.941 1.00 56.81 168 TYR A N 1
ATOM 1367 C CA . TYR A 1 168 ? -19.855 6.786 -1.388 1.00 56.81 168 TYR A CA 1
ATOM 1368 C C . TYR A 1 168 ? -21.364 6.488 -1.354 1.00 56.81 168 TYR A C 1
ATOM 1370 O O . TYR A 1 168 ? -21.947 6.101 -2.371 1.00 56.81 168 TYR A O 1
ATOM 1378 N N . ASP A 1 169 ? -22.005 6.653 -0.186 1.00 40.50 169 ASP A N 1
ATOM 1379 C CA . ASP A 1 169 ? -23.465 6.528 -0.022 1.00 40.50 169 ASP A CA 1
ATOM 1380 C C . ASP A 1 169 ? -24.141 7.591 -0.919 1.00 40.50 169 ASP A C 1
ATOM 1382 O O . ASP A 1 169 ? -24.245 8.765 -0.569 1.00 40.50 169 ASP A O 1
ATOM 1386 N N . GLY A 1 170 ? -24.526 7.187 -2.132 1.00 42.69 170 GLY A N 1
ATOM 1387 C CA . GLY A 1 170 ? -25.059 8.075 -3.171 1.00 42.69 170 GLY A CA 1
ATOM 1388 C C . GLY A 1 170 ? -24.823 7.586 -4.603 1.00 42.69 170 GLY A C 1
ATOM 1389 O O . GLY A 1 170 ? -25.598 7.926 -5.494 1.00 42.69 170 GLY A O 1
ATOM 1390 N N . GLU A 1 171 ? -23.822 6.733 -4.836 1.00 39.47 171 GLU A N 1
ATOM 1391 C CA . GLU A 1 171 ? -23.509 6.201 -6.170 1.00 39.47 171 GLU A CA 1
ATOM 1392 C C . GLU A 1 171 ? -24.004 4.759 -6.348 1.00 39.47 171 GLU A C 1
ATOM 1394 O O . GLU A 1 171 ? -23.232 3.819 -6.506 1.00 39.47 171 GLU A O 1
ATOM 1399 N N . GLN A 1 172 ? -25.325 4.564 -6.381 1.00 38.28 172 GLN A N 1
ATOM 1400 C CA . GLN A 1 172 ? -25.875 3.443 -7.151 1.00 38.28 172 GLN A CA 1
ATOM 1401 C C . GLN A 1 172 ? -25.951 3.884 -8.614 1.00 38.28 172 GLN A C 1
ATOM 1403 O O . GLN A 1 172 ? -27.014 4.280 -9.090 1.00 38.28 172 GLN A O 1
ATOM 1408 N N . GLN A 1 173 ? -24.823 3.879 -9.329 1.00 36.47 173 GLN A N 1
ATOM 1409 C CA . GLN A 1 173 ? -24.872 4.054 -10.777 1.00 36.47 173 GLN A CA 1
ATOM 1410 C C . GLN A 1 173 ? -25.159 2.707 -11.454 1.00 36.47 173 GLN A C 1
ATOM 1412 O O . GLN A 1 173 ? -24.409 1.748 -11.269 1.00 36.47 173 GLN A O 1
ATOM 1417 N N . PRO A 1 174 ? -26.230 2.606 -12.258 1.00 39.03 174 PRO A N 1
ATOM 1418 C CA . PRO A 1 174 ? -26.343 1.546 -13.240 1.00 39.03 174 PRO A CA 1
ATOM 1419 C C . PRO A 1 174 ? -25.401 1.918 -14.401 1.00 39.03 174 PRO A C 1
ATOM 1421 O O . PRO A 1 174 ? -25.626 2.955 -15.016 1.00 39.03 174 PRO A O 1
ATOM 1424 N N . TYR A 1 175 ? -24.383 1.091 -14.693 1.00 38.28 175 TYR A N 1
ATOM 1425 C CA . TYR A 1 175 ? -23.419 1.132 -15.830 1.00 38.28 175 TYR A CA 1
ATOM 1426 C C . TYR A 1 175 ? -21.948 1.542 -15.520 1.00 38.28 175 TYR A C 1
ATOM 1428 O O . TYR A 1 175 ? -21.678 2.245 -14.552 1.00 38.28 175 TYR A O 1
ATOM 1436 N N . PRO A 1 176 ? -20.964 1.022 -16.299 1.00 41.00 176 PRO A N 1
ATOM 1437 C CA . PRO A 1 176 ? -19.742 0.395 -15.779 1.00 41.00 176 PRO A CA 1
ATOM 1438 C C . PRO A 1 176 ? -18.509 1.309 -15.813 1.00 41.00 176 PRO A C 1
ATOM 1440 O O . PRO A 1 176 ? -17.533 1.003 -16.491 1.00 41.00 176 PRO A O 1
ATOM 1443 N N . ASN A 1 177 ? -18.530 2.440 -15.114 1.00 41.62 177 ASN A N 1
ATOM 1444 C CA . ASN A 1 177 ? -17.322 3.252 -14.955 1.00 41.62 177 ASN A CA 1
ATOM 1445 C C . ASN A 1 177 ? -17.301 3.915 -13.580 1.00 41.62 177 ASN A C 1
ATOM 1447 O O . ASN A 1 177 ? -17.993 4.900 -13.353 1.00 41.62 177 ASN A O 1
ATOM 1451 N N . GLY A 1 178 ? -16.472 3.384 -12.684 1.00 47.19 178 GLY A N 1
ATOM 1452 C CA . GLY A 1 178 ? -16.099 4.074 -11.453 1.00 47.19 178 GLY A CA 1
ATOM 1453 C C . GLY A 1 178 ? -15.653 3.119 -10.363 1.00 47.19 178 GLY A C 1
ATOM 1454 O O . GLY A 1 178 ? -14.474 3.087 -10.032 1.00 47.19 178 GLY A O 1
ATOM 1455 N N . ASN A 1 179 ? -16.583 2.305 -9.864 1.00 50.38 179 ASN A N 1
ATOM 1456 C CA . ASN A 1 179 ? -16.384 1.504 -8.658 1.00 50.38 179 ASN A CA 1
ATOM 1457 C C . ASN A 1 179 ? -16.833 0.060 -8.937 1.00 50.38 179 ASN A C 1
ATOM 1459 O O . ASN A 1 179 ? -17.957 -0.150 -9.393 1.00 50.38 179 ASN A O 1
ATOM 1463 N N . VAL A 1 180 ? -15.977 -0.938 -8.678 1.00 62.31 180 VAL A N 1
ATOM 1464 C CA . VAL A 1 180 ? -16.364 -2.371 -8.788 1.00 62.31 180 VAL A CA 1
ATOM 1465 C C . VAL A 1 180 ? -16.746 -2.986 -7.447 1.00 62.31 180 VAL A C 1
ATOM 1467 O O . VAL A 1 180 ? -17.158 -4.141 -7.376 1.00 62.31 180 VAL A O 1
ATOM 1470 N N . GLY A 1 181 ? -16.631 -2.208 -6.373 1.00 54.19 181 GLY A N 1
ATOM 1471 C CA . GLY A 1 181 ? -17.139 -2.594 -5.071 1.00 54.19 181 GLY A CA 1
ATOM 1472 C C . GLY A 1 181 ? -18.659 -2.724 -5.111 1.00 54.19 181 GLY A C 1
ATOM 1473 O O . GLY A 1 181 ? -19.349 -1.793 -5.511 1.00 54.19 181 GLY A O 1
ATOM 1474 N N . TYR A 1 182 ? -19.211 -3.837 -4.650 1.00 64.50 182 TYR A N 1
ATOM 1475 C CA . TYR A 1 182 ? -20.611 -3.901 -4.233 1.00 64.50 182 TYR A CA 1
ATOM 1476 C C . TYR A 1 182 ? -20.698 -4.408 -2.801 1.00 64.50 182 TYR A C 1
ATOM 1478 O O . TYR A 1 182 ? -19.822 -5.123 -2.316 1.00 64.50 182 TYR A O 1
ATOM 1486 N N . TYR A 1 183 ? -21.758 -4.019 -2.099 1.00 64.38 183 TYR A N 1
ATOM 1487 C CA . TYR A 1 183 ? -21.981 -4.503 -0.745 1.00 64.38 183 TYR A CA 1
ATOM 1488 C C . TYR A 1 183 ? -22.440 -5.957 -0.769 1.00 64.38 183 TYR A C 1
ATOM 1490 O O . TYR A 1 183 ? -23.408 -6.292 -1.452 1.00 64.38 183 TYR A O 1
ATOM 1498 N N . ASN A 1 184 ? -21.793 -6.804 0.027 1.00 49.16 184 ASN A N 1
ATOM 1499 C CA . ASN A 1 184 ? -22.310 -8.136 0.299 1.00 49.16 184 ASN A CA 1
ATOM 1500 C C . ASN A 1 184 ? -23.346 -8.064 1.438 1.00 49.16 184 ASN A C 1
ATOM 1502 O O . ASN A 1 184 ? -22.984 -7.685 2.558 1.00 49.16 184 ASN A O 1
ATOM 1506 N N . PRO A 1 185 ? -24.626 -8.414 1.217 1.00 44.00 185 PRO A N 1
ATOM 1507 C CA . PRO A 1 185 ? -25.536 -8.672 2.319 1.00 44.00 185 PRO A CA 1
ATOM 1508 C C . PRO A 1 185 ? -25.095 -9.986 2.965 1.00 44.00 185 PRO A C 1
ATOM 1510 O O . PRO A 1 185 ? -25.400 -11.064 2.463 1.00 44.00 185 PRO A O 1
ATOM 1513 N N . MET A 1 186 ? -24.342 -9.914 4.063 1.00 39.94 186 MET A N 1
ATOM 1514 C CA . MET A 1 186 ? -23.939 -11.118 4.788 1.00 39.94 186 MET A CA 1
ATOM 1515 C C . MET A 1 186 ? -25.193 -11.953 5.102 1.00 39.94 186 MET A C 1
ATOM 1517 O O . MET A 1 186 ? -26.136 -11.465 5.729 1.00 39.94 186 MET A O 1
ATOM 1521 N N . SER A 1 187 ? -25.227 -13.194 4.610 1.00 37.47 187 SER A N 1
ATOM 1522 C CA . SER A 1 187 ? -26.353 -14.105 4.783 1.00 37.47 187 SER A CA 1
ATOM 1523 C C . SER A 1 187 ? -26.518 -14.427 6.265 1.00 37.47 187 SER A C 1
ATOM 1525 O O . SER A 1 187 ? -25.746 -15.202 6.835 1.00 37.47 187 SER A O 1
ATOM 1527 N N . ALA A 1 188 ? -27.549 -13.865 6.891 1.00 34.69 188 ALA A N 1
ATOM 1528 C CA . ALA A 1 188 ? -28.105 -14.455 8.094 1.00 34.69 188 ALA A CA 1
ATOM 1529 C C . ALA A 1 188 ? -28.595 -15.859 7.711 1.00 34.69 188 ALA A C 1
ATOM 1531 O O . ALA A 1 188 ? -29.633 -16.007 7.065 1.00 34.69 188 ALA A O 1
ATOM 1532 N N . PHE A 1 189 ? -27.827 -16.891 8.059 1.00 33.91 189 PHE A N 1
ATOM 1533 C CA . PHE A 1 189 ? -28.352 -18.248 8.106 1.00 33.91 189 PHE A CA 1
ATOM 1534 C C . PHE A 1 189 ? -29.596 -18.212 9.002 1.00 33.91 189 PHE A C 1
ATOM 1536 O O . PHE A 1 189 ? -29.508 -17.974 10.206 1.00 33.91 189 PHE A O 1
ATOM 1543 N N . THR A 1 190 ? -30.769 -18.369 8.394 1.00 29.92 190 THR A N 1
ATOM 1544 C CA . THR A 1 190 ? -32.027 -18.561 9.115 1.00 29.92 190 THR A CA 1
ATOM 1545 C C . THR A 1 190 ? -32.086 -20.006 9.614 1.00 29.92 190 THR A C 1
ATOM 1547 O O . THR A 1 190 ? -31.527 -20.913 8.995 1.00 29.92 190 THR A O 1
ATOM 1550 N N . PRO A 1 191 ? -32.831 -20.249 10.700 1.00 35.81 191 PRO A N 1
ATOM 1551 C CA . PRO A 1 191 ? -34.098 -20.886 10.394 1.00 35.81 191 PRO A CA 1
ATOM 1552 C C . PRO A 1 191 ? -35.292 -20.199 11.049 1.00 35.81 191 PRO A C 1
ATOM 1554 O O . PRO A 1 191 ? -35.248 -19.691 12.166 1.00 35.81 191 PRO A O 1
ATOM 1557 N N . SER A 1 192 ? -36.398 -20.366 10.334 1.00 29.78 192 SER A N 1
ATOM 1558 C CA . SER A 1 192 ? -37.786 -20.315 10.774 1.00 29.78 192 SER A CA 1
ATOM 1559 C C . SER A 1 192 ? -38.518 -18.974 10.693 1.00 29.78 192 SER A C 1
ATOM 1561 O O . SER A 1 192 ? -38.156 -17.949 11.261 1.00 29.78 192 SER A O 1
ATOM 1563 N N . TYR A 1 193 ? -39.602 -19.077 9.929 1.00 39.91 193 TYR A N 1
ATOM 1564 C CA . TYR A 1 193 ? -40.775 -18.234 9.850 1.00 39.91 193 TYR A CA 1
ATOM 1565 C C . TYR A 1 193 ? -41.122 -17.536 11.167 1.00 39.91 193 TYR A C 1
ATOM 1567 O O . TYR A 1 193 ? -41.361 -18.183 12.181 1.00 39.91 193 TYR A O 1
ATOM 1575 N N . THR A 1 194 ? -41.250 -16.216 11.109 1.00 29.62 194 THR A N 1
ATOM 1576 C CA . THR A 1 194 ? -42.429 -15.473 11.579 1.00 29.62 194 THR A CA 1
ATOM 1577 C C . THR A 1 194 ? -42.285 -14.023 11.129 1.00 29.62 194 THR A C 1
ATOM 1579 O O . THR A 1 194 ? -41.266 -13.371 11.345 1.00 29.62 194 THR A O 1
ATOM 1582 N N . SER A 1 195 ? -43.315 -13.545 10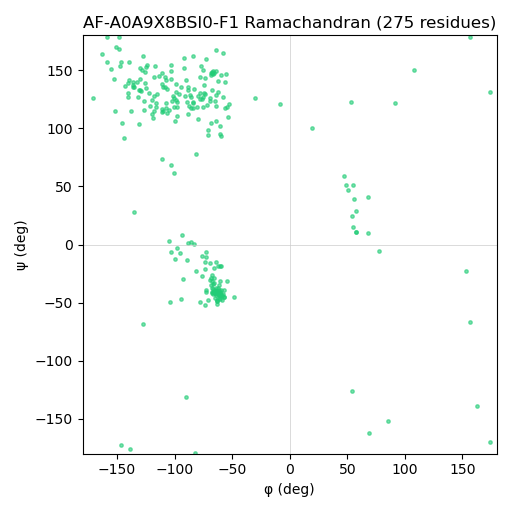.440 1.00 41.62 195 SER A N 1
ATOM 1583 C CA . SER A 1 195 ? -43.593 -12.134 10.221 1.00 41.62 195 SER A CA 1
ATOM 1584 C C . SER A 1 195 ? -43.690 -11.431 11.572 1.00 41.62 195 SER A C 1
ATOM 1586 O O . SER A 1 195 ? -44.537 -11.813 12.371 1.00 41.62 195 SER A O 1
ATOM 1588 N N . ASP A 1 196 ? -42.807 -10.471 11.838 1.00 29.61 196 ASP A N 1
ATOM 1589 C CA . ASP A 1 196 ? -43.169 -9.155 12.374 1.00 29.61 196 ASP A CA 1
ATOM 1590 C C . ASP A 1 196 ? -41.919 -8.327 12.702 1.00 29.61 196 ASP A C 1
ATOM 1592 O O . ASP A 1 196 ? -40.969 -8.794 13.334 1.00 29.61 196 ASP A O 1
ATOM 1596 N N . ALA A 1 197 ? -41.958 -7.087 12.207 1.00 42.06 197 ALA A N 1
ATOM 1597 C CA . ALA A 1 197 ? -41.189 -5.902 12.580 1.00 42.06 197 ALA A CA 1
ATOM 1598 C C . ALA A 1 197 ? -39.884 -6.122 13.368 1.00 42.06 197 ALA A C 1
ATOM 1600 O O . ALA A 1 197 ? -39.904 -6.212 14.595 1.00 42.06 197 ALA A O 1
ATOM 1601 N N . ARG A 1 198 ? -38.725 -6.068 12.692 1.00 27.78 198 ARG A N 1
ATOM 1602 C CA . ARG A 1 198 ? -37.434 -5.854 13.369 1.00 27.78 198 ARG A CA 1
ATOM 1603 C C . ARG A 1 198 ? -36.553 -4.887 12.591 1.00 27.78 198 ARG A C 1
ATOM 1605 O O . ARG A 1 198 ? -36.148 -5.151 11.467 1.00 27.78 198 ARG A O 1
ATOM 1612 N N . GLN A 1 199 ? -36.329 -3.750 13.245 1.00 29.52 199 GLN A N 1
ATOM 1613 C CA . GLN A 1 199 ? -35.225 -2.808 13.102 1.00 29.52 199 GLN A CA 1
ATOM 1614 C C . GLN A 1 199 ? -34.089 -3.289 12.190 1.00 29.52 199 GLN A C 1
ATOM 1616 O O . GLN A 1 199 ? -33.413 -4.273 12.488 1.00 29.52 199 GLN A O 1
ATOM 1621 N N . CYS A 1 200 ? -33.830 -2.519 11.132 1.00 28.72 200 CYS A N 1
ATOM 1622 C CA . CYS A 1 200 ? -32.571 -2.561 10.402 1.00 28.72 200 CYS A CA 1
ATOM 1623 C C . CYS A 1 200 ? -31.433 -2.215 11.370 1.00 28.72 200 CYS A C 1
ATOM 1625 O O . CYS A 1 200 ? -31.121 -1.044 11.579 1.00 28.72 200 CYS A O 1
ATOM 1627 N N . MET A 1 201 ? -30.815 -3.223 11.980 1.00 28.22 201 MET A N 1
ATOM 1628 C CA . MET A 1 201 ? -29.467 -3.054 12.503 1.00 28.22 201 MET A CA 1
ATOM 1629 C C . MET A 1 201 ? -28.534 -2.927 11.293 1.00 28.22 201 MET A C 1
ATOM 1631 O O . MET A 1 201 ? -28.548 -3.823 10.444 1.00 28.22 201 MET A O 1
ATOM 1635 N N . PRO A 1 202 ? -27.749 -1.844 11.155 1.00 37.34 202 PRO A N 1
ATOM 1636 C CA . PRO A 1 202 ? -26.789 -1.735 10.071 1.00 37.34 202 PRO A CA 1
ATOM 1637 C C . PRO A 1 202 ? -25.649 -2.717 10.358 1.00 37.34 202 PRO A C 1
ATOM 1639 O O . PRO A 1 202 ? -24.722 -2.422 11.112 1.00 37.34 202 PRO A O 1
ATOM 1642 N N . GLY A 1 203 ? -25.747 -3.922 9.795 1.00 40.62 203 GLY A N 1
ATOM 1643 C CA . GLY A 1 203 ? -24.609 -4.827 9.692 1.00 40.62 203 GLY A CA 1
ATOM 1644 C C . GLY A 1 203 ? -23.478 -4.117 8.947 1.00 40.62 203 GLY A C 1
ATOM 1645 O O . GLY A 1 203 ? -23.735 -3.368 8.002 1.00 40.62 203 GLY A O 1
ATOM 1646 N N . LYS A 1 204 ? -22.233 -4.303 9.398 1.00 50.44 204 LYS A N 1
ATOM 1647 C CA . LYS A 1 204 ? -21.051 -3.761 8.714 1.00 50.44 204 LYS A CA 1
ATOM 1648 C C . LYS A 1 204 ? -21.075 -4.240 7.260 1.00 50.44 204 LYS A C 1
ATOM 1650 O O . LYS A 1 204 ? -21.090 -5.442 7.011 1.00 50.44 204 LYS A O 1
ATOM 1655 N N . LYS A 1 205 ? -21.156 -3.299 6.319 1.00 65.50 205 LYS A N 1
ATOM 1656 C CA . LYS A 1 205 ? -21.234 -3.599 4.892 1.00 65.50 205 LYS A CA 1
ATOM 1657 C C . LYS A 1 205 ? -19.819 -3.922 4.392 1.00 65.50 205 LYS A C 1
ATOM 1659 O O . LYS A 1 205 ? -18.994 -3.020 4.316 1.00 65.50 205 LYS A O 1
ATOM 1664 N N . GLN A 1 206 ? -19.540 -5.186 4.082 1.00 74.69 206 GLN A N 1
ATOM 1665 C CA . GLN A 1 206 ? -18.275 -5.592 3.462 1.00 74.69 206 GLN A CA 1
ATOM 1666 C C . GLN A 1 206 ? -18.316 -5.265 1.964 1.00 74.69 206 GLN A C 1
ATOM 1668 O O . GLN A 1 206 ? -19.302 -5.588 1.291 1.00 74.69 206 GLN A O 1
ATOM 1673 N N . ILE A 1 207 ? -17.273 -4.608 1.455 1.00 82.06 207 ILE A N 1
ATOM 1674 C CA . ILE A 1 207 ? -17.142 -4.283 0.030 1.00 82.06 207 ILE A CA 1
ATOM 1675 C C . ILE A 1 207 ? -16.561 -5.504 -0.686 1.00 82.06 207 ILE A C 1
ATOM 1677 O O . ILE A 1 207 ? -15.596 -6.095 -0.219 1.00 82.06 207 ILE A O 1
ATOM 1681 N N . VAL A 1 208 ? -17.130 -5.898 -1.821 1.00 85.38 208 VAL A N 1
ATOM 1682 C CA . VAL A 1 208 ? -16.576 -6.958 -2.672 1.00 85.38 208 VAL A CA 1
ATOM 1683 C C . VAL A 1 208 ? -16.187 -6.353 -4.006 1.00 85.38 208 VAL A C 1
ATOM 1685 O O . VAL A 1 208 ? -17.048 -5.853 -4.722 1.00 85.38 208 VAL A O 1
ATOM 1688 N N . CYS A 1 209 ? -14.902 -6.412 -4.334 1.00 86.81 209 CYS A N 1
ATOM 1689 C CA . CYS A 1 209 ? -14.355 -5.974 -5.608 1.00 86.81 209 CYS A CA 1
ATOM 1690 C C . CYS A 1 209 ? -14.102 -7.175 -6.515 1.00 86.81 209 CYS A C 1
ATOM 1692 O O . CYS A 1 209 ? -13.404 -8.114 -6.130 1.00 86.81 209 CYS A O 1
ATOM 1694 N N . GLN A 1 210 ? -14.658 -7.124 -7.721 1.00 85.50 210 GLN A N 1
ATOM 1695 C CA . GLN A 1 210 ? -14.449 -8.120 -8.773 1.00 85.50 210 GLN A CA 1
ATOM 1696 C C . GLN A 1 210 ? -13.579 -7.520 -9.881 1.00 85.50 210 GLN A C 1
ATOM 1698 O O . GLN A 1 210 ? -13.689 -6.335 -10.169 1.00 85.50 210 GLN A O 1
ATOM 1703 N N . ASP A 1 211 ? -12.710 -8.313 -10.500 1.00 85.50 211 ASP A N 1
ATOM 1704 C CA . ASP A 1 211 ? -11.985 -7.999 -11.745 1.00 85.50 211 ASP A CA 1
ATOM 1705 C C . ASP A 1 211 ? -11.100 -6.726 -11.735 1.00 85.50 211 ASP A C 1
ATOM 1707 O O . ASP A 1 211 ? -10.591 -6.292 -12.779 1.00 85.50 211 ASP A O 1
ATOM 1711 N N . SER A 1 212 ? -10.887 -6.130 -10.557 1.00 87.75 212 SER A N 1
ATOM 1712 C CA . SER A 1 212 ? -10.063 -4.941 -10.337 1.00 87.75 212 SER A CA 1
ATOM 1713 C C . SER A 1 212 ? -8.686 -5.325 -9.817 1.00 87.75 212 SER A C 1
ATOM 1715 O O . SER A 1 212 ? -8.521 -5.634 -8.641 1.00 87.75 212 SER A O 1
ATOM 1717 N N . HIS A 1 213 ? -7.676 -5.216 -10.680 1.00 92.12 213 HIS A N 1
ATOM 1718 C CA . HIS A 1 213 ? -6.282 -5.392 -10.271 1.00 92.12 213 HIS A CA 1
ATOM 1719 C C . HIS A 1 213 ? -5.790 -4.279 -9.341 1.00 92.12 213 HIS A C 1
ATOM 1721 O O . HIS A 1 213 ? -4.938 -4.511 -8.499 1.00 92.12 213 HIS A O 1
ATOM 1727 N N . GLN A 1 214 ? -6.302 -3.058 -9.484 1.00 93.12 214 GLN A N 1
ATOM 1728 C CA . GLN A 1 214 ? -5.909 -1.940 -8.630 1.00 93.12 214 GLN A CA 1
ATOM 1729 C C . GLN A 1 214 ? -6.935 -1.741 -7.527 1.00 93.12 214 GLN A C 1
ATOM 1731 O O . GLN A 1 214 ? -8.138 -1.737 -7.800 1.00 93.12 214 GLN A O 1
ATOM 1736 N N . PHE A 1 215 ? -6.463 -1.474 -6.313 1.00 93.44 215 PHE A N 1
ATOM 1737 C CA . PHE A 1 215 ? -7.309 -0.999 -5.226 1.00 93.44 215 PHE A CA 1
ATOM 1738 C C . PHE A 1 215 ? -6.772 0.302 -4.633 1.00 93.44 215 PHE A C 1
ATOM 1740 O O . PHE A 1 215 ? -5.566 0.534 -4.624 1.00 93.44 215 PHE A O 1
ATOM 1747 N N . LYS A 1 216 ? -7.673 1.159 -4.153 1.00 94.19 216 LYS A N 1
ATOM 1748 C CA . LYS A 1 216 ? -7.382 2.466 -3.562 1.00 94.19 216 LYS A CA 1
ATOM 1749 C C . LYS A 1 216 ? -8.470 2.834 -2.552 1.00 94.19 216 LYS A C 1
ATOM 1751 O O . LYS A 1 216 ? -9.602 3.117 -2.931 1.00 94.19 216 LYS A O 1
ATOM 1756 N N . PHE A 1 217 ? -8.093 2.924 -1.287 1.00 94.38 217 PHE A N 1
ATOM 1757 C CA . PHE A 1 217 ? -8.947 3.338 -0.177 1.00 94.38 217 PHE A CA 1
ATOM 1758 C C . PHE A 1 217 ? -8.291 4.475 0.607 1.00 94.38 217 PHE A C 1
ATOM 1760 O O . PHE A 1 217 ? -7.082 4.697 0.497 1.00 94.38 217 PHE A O 1
ATOM 1767 N N . HIS A 1 218 ? -9.077 5.189 1.402 1.00 94.50 218 HIS A N 1
ATOM 1768 C CA . HIS A 1 218 ? -8.600 6.231 2.295 1.00 94.50 218 HIS A CA 1
ATOM 1769 C C . HIS A 1 218 ? -8.747 5.781 3.748 1.00 94.50 218 HIS A C 1
ATOM 1771 O O . HIS A 1 218 ? -9.672 5.068 4.132 1.00 94.50 218 HIS A O 1
ATOM 1777 N N . ILE A 1 219 ? -7.823 6.229 4.586 1.00 95.25 219 ILE A N 1
ATOM 1778 C CA . ILE A 1 219 ? -7.952 6.139 6.034 1.00 95.25 219 ILE A CA 1
ATOM 1779 C C . ILE A 1 219 ? -7.516 7.461 6.651 1.00 95.25 219 ILE A C 1
ATOM 1781 O O . ILE A 1 219 ? -6.512 8.050 6.257 1.00 95.25 219 ILE A O 1
ATOM 1785 N N . ASP A 1 220 ? -8.303 7.935 7.609 1.00 96.38 220 ASP A N 1
ATOM 1786 C CA . ASP A 1 220 ? -8.118 9.227 8.258 1.00 96.38 220 ASP A CA 1
ATOM 1787 C C . ASP A 1 220 ? -7.579 9.009 9.682 1.00 96.38 220 ASP A C 1
ATOM 1789 O O . ASP A 1 220 ? -8.095 8.177 10.432 1.00 96.38 220 ASP A O 1
ATOM 1793 N N . THR A 1 221 ? -6.559 9.767 10.082 1.00 97.19 221 THR A N 1
ATOM 1794 C CA . THR A 1 221 ? -6.089 9.818 11.474 1.00 97.19 221 THR A CA 1
ATOM 1795 C C . THR A 1 221 ? -6.816 10.918 12.247 1.00 97.19 221 THR A C 1
ATOM 1797 O O . THR A 1 221 ? -7.090 11.991 11.713 1.00 97.19 221 THR A O 1
ATOM 1800 N N . GLY A 1 222 ? -7.143 10.658 13.514 1.00 95.25 222 GLY A N 1
ATOM 1801 C CA . GLY A 1 222 ? -7.562 11.671 14.486 1.00 95.25 222 GLY A CA 1
ATOM 1802 C C . GLY A 1 222 ? -6.345 12.223 15.220 1.00 95.25 222 GLY A C 1
ATOM 1803 O O . GLY A 1 222 ? -5.347 12.572 14.582 1.00 95.25 222 GLY A O 1
ATOM 1804 N N . GLU A 1 223 ? -6.389 12.284 16.547 1.00 94.94 223 GLU A N 1
ATOM 1805 C CA . GLU A 1 223 ? -5.194 12.591 17.329 1.00 94.94 223 GLU A CA 1
ATOM 1806 C C . GLU A 1 223 ? -4.168 11.453 17.226 1.00 94.94 223 GLU A C 1
ATOM 1808 O O . GLU A 1 223 ? -4.495 10.275 17.032 1.00 94.94 223 GLU A O 1
ATOM 1813 N N . VAL A 1 224 ? -2.894 11.834 17.297 1.00 95.44 224 VAL A N 1
ATOM 1814 C CA . VAL A 1 224 ? -1.747 10.924 17.287 1.00 95.44 224 VAL A CA 1
ATOM 1815 C C . VAL A 1 224 ? -1.128 10.967 18.675 1.00 95.44 224 VAL A C 1
ATOM 1817 O O . VAL A 1 224 ? -0.614 12.005 19.093 1.00 95.44 224 VAL A O 1
ATOM 1820 N N . ASP A 1 225 ? -1.190 9.843 19.385 1.00 93.00 225 ASP A N 1
ATOM 1821 C CA . ASP A 1 225 ? -0.585 9.678 20.705 1.00 93.00 225 ASP A CA 1
ATOM 1822 C C . ASP A 1 225 ? 0.457 8.559 20.679 1.00 93.00 225 ASP A C 1
ATOM 1824 O O . ASP A 1 225 ? 0.136 7.373 20.567 1.00 93.00 225 ASP A O 1
ATOM 1828 N N . TYR A 1 226 ? 1.720 8.948 20.838 1.00 93.06 226 TYR A N 1
ATOM 1829 C CA . TYR A 1 226 ? 2.850 8.023 20.853 1.00 93.06 226 TYR A CA 1
ATOM 1830 C C . TYR A 1 226 ? 2.838 7.069 22.056 1.00 93.06 226 TYR A C 1
ATOM 1832 O O . TYR A 1 226 ? 3.481 6.024 21.990 1.00 93.06 226 TYR A O 1
ATOM 1840 N N . ASN A 1 227 ? 2.123 7.396 23.141 1.00 92.1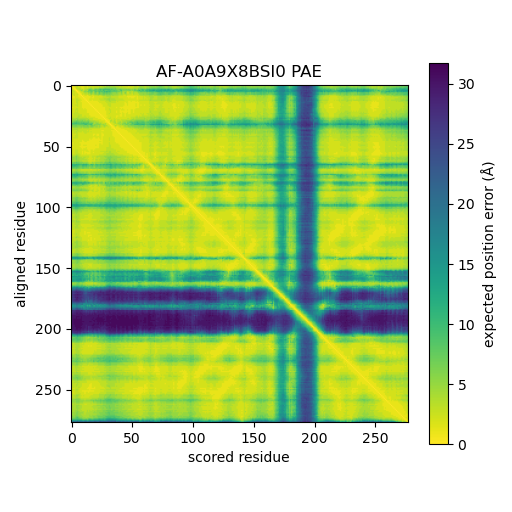2 227 ASN A N 1
ATOM 1841 C CA . ASN A 1 227 ? 2.033 6.524 24.314 1.00 92.12 227 ASN A CA 1
ATOM 1842 C C . ASN A 1 227 ? 1.064 5.368 24.069 1.00 92.12 227 ASN A C 1
ATOM 1844 O O . ASN A 1 227 ? 1.417 4.212 24.294 1.00 92.12 227 ASN A O 1
ATOM 1848 N N . THR A 1 228 ? -0.143 5.672 23.583 1.00 90.62 228 THR A N 1
ATOM 1849 C CA . THR A 1 228 ? -1.134 4.646 23.228 1.00 90.62 228 THR A CA 1
ATOM 1850 C C . THR A 1 228 ? -0.689 3.846 22.003 1.00 90.62 228 THR A C 1
ATOM 1852 O O . THR A 1 228 ? -0.934 2.644 21.922 1.00 90.62 228 THR A O 1
ATOM 1855 N N . ASN A 1 229 ? -0.003 4.503 21.062 1.00 94.44 229 ASN A N 1
ATOM 1856 C CA . ASN A 1 229 ? 0.487 3.927 19.816 1.00 94.44 229 ASN A CA 1
ATOM 1857 C C . ASN A 1 229 ? -0.591 3.099 19.095 1.00 94.44 229 ASN A C 1
ATOM 1859 O O . ASN A 1 229 ? -0.413 1.901 18.884 1.00 94.44 229 ASN A O 1
ATOM 1863 N N . ILE A 1 230 ? -1.731 3.701 18.742 1.00 94.56 230 ILE A N 1
ATOM 1864 C CA . ILE A 1 230 ? -2.807 2.984 18.033 1.00 94.56 230 ILE A CA 1
ATOM 1865 C C . ILE A 1 230 ? -2.290 2.535 16.660 1.00 94.56 230 ILE A C 1
ATOM 1867 O O . ILE A 1 230 ? -2.377 1.356 16.301 1.00 94.56 230 ILE A O 1
ATOM 1871 N N . GLY A 1 231 ? -1.663 3.470 15.939 1.00 96.69 231 GLY A N 1
ATOM 1872 C CA . GLY A 1 231 ? -1.091 3.243 14.617 1.00 96.69 231 GLY A CA 1
ATOM 1873 C C . GLY A 1 231 ? -2.159 3.011 13.547 1.00 96.69 231 GLY A C 1
ATOM 1874 O O . GLY A 1 231 ? -3.328 3.357 13.725 1.00 96.69 231 GLY A O 1
ATOM 1875 N N . ILE A 1 232 ? -1.751 2.439 12.417 1.00 98.12 232 ILE A N 1
ATOM 1876 C CA . ILE A 1 232 ? -2.658 1.918 11.385 1.00 98.12 232 ILE A CA 1
ATOM 1877 C C . ILE A 1 232 ? -2.263 0.473 11.106 1.00 98.12 232 ILE A C 1
ATOM 1879 O O . ILE A 1 232 ? -1.120 0.199 10.743 1.00 98.12 232 ILE A O 1
ATOM 1883 N N . TRP A 1 233 ? -3.201 -0.452 11.260 1.00 97.88 233 TRP A N 1
ATOM 1884 C CA . TRP A 1 233 ? -3.014 -1.854 10.905 1.00 97.88 233 TRP A CA 1
ATOM 1885 C C . TRP A 1 233 ? -3.453 -2.082 9.469 1.00 97.88 233 TRP A C 1
ATOM 1887 O O . TRP A 1 233 ? -4.577 -1.737 9.120 1.00 97.88 233 TRP A O 1
ATOM 1897 N N . VAL A 1 234 ? -2.587 -2.692 8.665 1.00 98.12 234 VAL A N 1
ATOM 1898 C CA . VAL A 1 234 ? -2.894 -3.168 7.312 1.00 98.12 234 VAL A CA 1
ATOM 1899 C C . VAL A 1 234 ? -2.750 -4.679 7.320 1.00 98.12 234 VAL A C 1
ATOM 1901 O O . VAL A 1 234 ? -1.681 -5.187 7.654 1.00 98.12 234 VAL A O 1
ATOM 1904 N N . MET A 1 235 ? -3.815 -5.395 6.976 1.00 97.69 235 MET A N 1
ATOM 1905 C CA . MET A 1 235 ? -3.862 -6.851 7.005 1.00 97.69 235 MET A CA 1
ATOM 1906 C C . MET A 1 235 ? -4.506 -7.396 5.737 1.00 97.69 235 MET A C 1
ATOM 1908 O O . MET A 1 235 ? -5.570 -6.937 5.330 1.00 97.69 235 MET A O 1
ATOM 1912 N N . PHE A 1 236 ? -3.894 -8.430 5.175 1.00 97.62 236 PHE A N 1
ATOM 1913 C CA . PHE A 1 236 ? -4.502 -9.286 4.168 1.00 97.62 236 PHE A CA 1
ATOM 1914 C C . PHE A 1 236 ? -4.771 -10.646 4.790 1.00 97.62 236 PHE A C 1
ATOM 1916 O O . PHE A 1 236 ? -3.918 -11.185 5.498 1.00 97.62 236 PHE A O 1
ATOM 1923 N N . LYS A 1 237 ? -5.954 -11.197 4.542 1.00 96.44 237 LYS A N 1
ATOM 1924 C CA . LYS A 1 237 ? -6.394 -12.457 5.134 1.00 96.44 237 LYS A CA 1
ATOM 1925 C C . LYS A 1 237 ? -7.159 -13.293 4.119 1.00 96.44 237 LYS A C 1
ATOM 1927 O O . LYS A 1 237 ? -8.005 -12.780 3.402 1.00 96.44 237 LYS A O 1
ATOM 1932 N N . ILE A 1 238 ? -6.915 -14.596 4.109 1.00 96.81 238 ILE A N 1
ATOM 1933 C CA . ILE A 1 238 ? -7.687 -15.577 3.349 1.00 96.81 238 ILE A CA 1
ATOM 1934 C C . ILE A 1 238 ? -8.253 -16.587 4.340 1.00 96.81 238 ILE A C 1
ATOM 1936 O O . ILE A 1 238 ? -7.513 -17.256 5.059 1.00 96.81 238 ILE A O 1
ATOM 1940 N N . SER A 1 239 ? -9.582 -16.677 4.396 1.00 95.25 239 SER A N 1
ATOM 1941 C CA . SER A 1 239 ? -10.291 -17.632 5.268 1.00 95.25 239 SER A CA 1
ATOM 1942 C C . SER A 1 239 ? -10.838 -18.842 4.502 1.00 95.25 239 SER A C 1
ATOM 1944 O O . SER A 1 239 ? -11.361 -19.764 5.115 1.00 95.25 239 SER A O 1
ATOM 1946 N N . SER A 1 240 ? -10.732 -18.838 3.173 1.00 94.94 240 SER A N 1
ATOM 1947 C CA . SER A 1 240 ? -11.209 -19.897 2.279 1.00 94.94 240 SER A CA 1
ATOM 1948 C C . SER A 1 240 ? -10.059 -20.852 1.934 1.00 94.94 240 SER A C 1
ATOM 1950 O O . SER A 1 240 ? -9.004 -20.362 1.522 1.00 94.94 240 SER A O 1
ATOM 1952 N N . PRO A 1 241 ? -10.210 -22.185 2.071 1.00 94.75 241 PRO A N 1
ATOM 1953 C CA . PRO A 1 241 ? -9.178 -23.137 1.649 1.00 94.75 241 PRO A CA 1
ATOM 1954 C C . PRO A 1 241 ? -8.843 -23.087 0.159 1.00 94.75 241 PRO A C 1
ATOM 1956 O O . PRO A 1 241 ? -7.693 -23.282 -0.218 1.00 94.75 241 PRO A O 1
ATOM 1959 N N . ASP A 1 242 ? -9.828 -22.751 -0.674 1.00 95.19 242 ASP A N 1
ATOM 1960 C CA . ASP A 1 242 ? -9.641 -22.576 -2.117 1.00 95.19 242 ASP A CA 1
ATOM 1961 C C . ASP A 1 242 ? -9.227 -21.144 -2.492 1.00 95.19 242 ASP A C 1
ATOM 1963 O O . ASP A 1 242 ? -9.158 -20.812 -3.679 1.00 95.19 242 ASP A O 1
ATOM 1967 N N . GLY A 1 243 ? -9.057 -20.266 -1.502 1.00 95.69 243 GLY A N 1
ATOM 1968 C CA . GLY A 1 243 ? -8.628 -18.893 -1.719 1.00 95.69 243 GLY A CA 1
ATOM 1969 C C . GLY A 1 243 ? -7.152 -18.821 -2.097 1.00 95.69 243 GLY A C 1
ATOM 1970 O O . GLY A 1 243 ? -6.376 -19.738 -1.842 1.00 95.69 243 GLY A O 1
ATOM 1971 N N . TYR A 1 244 ? -6.756 -17.719 -2.716 1.00 96.75 244 TYR A N 1
ATOM 1972 C CA . TYR A 1 244 ? -5.359 -17.416 -3.021 1.00 96.75 244 TYR A CA 1
ATOM 1973 C C . TYR A 1 244 ? -5.213 -15.929 -3.341 1.00 96.75 244 TYR A C 1
ATOM 1975 O O . TYR A 1 244 ? -6.200 -15.254 -3.643 1.00 96.75 244 TYR A O 1
ATOM 1983 N N . ALA A 1 245 ? -3.990 -15.406 -3.315 1.00 96.81 245 ALA A N 1
ATOM 1984 C CA . ALA A 1 245 ? -3.711 -14.067 -3.822 1.00 96.81 245 ALA A CA 1
ATOM 1985 C C . ALA A 1 245 ? -2.272 -13.921 -4.313 1.00 96.81 245 ALA A C 1
ATOM 1987 O O . ALA A 1 245 ?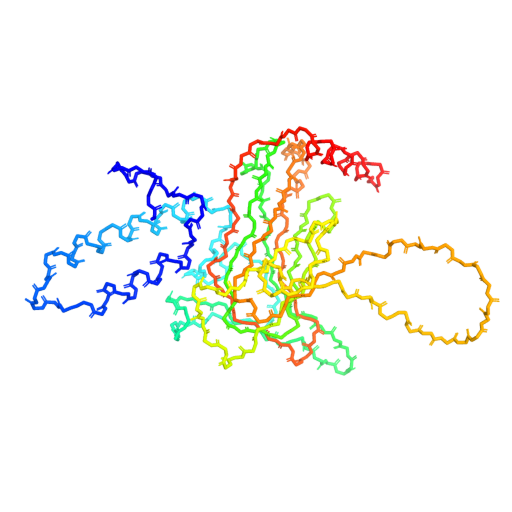 -1.346 -14.427 -3.684 1.00 96.81 245 ALA A O 1
ATOM 1988 N N . LEU A 1 246 ? -2.103 -13.171 -5.399 1.00 96.25 246 LEU A N 1
ATOM 1989 C CA . LEU A 1 246 ? -0.831 -12.611 -5.839 1.00 96.25 246 LEU A CA 1
ATOM 1990 C C . LEU A 1 246 ? -0.887 -11.095 -5.648 1.00 96.25 246 LEU A C 1
ATOM 1992 O O . LEU A 1 246 ? -1.727 -10.441 -6.272 1.00 96.25 246 LEU A O 1
ATOM 1996 N N . LEU A 1 247 ? -0.029 -10.550 -4.791 1.00 96.50 247 LEU A N 1
ATOM 1997 C CA . LEU A 1 247 ? -0.048 -9.145 -4.384 1.00 96.50 247 LEU A CA 1
ATOM 1998 C C . LEU A 1 247 ? 1.337 -8.520 -4.512 1.00 96.50 247 LEU A C 1
ATOM 2000 O O . LEU A 1 247 ? 2.330 -9.159 -4.179 1.00 96.50 247 LEU A O 1
ATOM 2004 N N . ASP A 1 248 ? 1.380 -7.260 -4.928 1.00 96.00 248 ASP A N 1
ATOM 2005 C CA . ASP A 1 248 ? 2.602 -6.457 -4.951 1.00 96.00 248 ASP A CA 1
ATOM 2006 C C . ASP A 1 248 ? 2.271 -4.953 -4.968 1.00 96.00 248 ASP A C 1
ATOM 2008 O O . ASP A 1 248 ? 1.096 -4.555 -4.998 1.00 96.00 248 ASP A O 1
ATOM 2012 N N . ASN A 1 249 ? 3.309 -4.115 -4.955 1.00 96.75 249 ASN A N 1
ATOM 2013 C CA . ASN A 1 249 ? 3.235 -2.664 -5.078 1.00 96.75 249 ASN A CA 1
ATOM 2014 C C . ASN A 1 249 ? 2.321 -2.042 -4.010 1.00 96.75 249 ASN A C 1
ATOM 2016 O O . ASN A 1 249 ? 1.543 -1.126 -4.291 1.00 96.75 249 ASN A O 1
ATOM 2020 N N . LEU A 1 250 ? 2.372 -2.573 -2.785 1.00 97.75 250 LEU A N 1
ATOM 2021 C CA . LEU A 1 250 ? 1.526 -2.137 -1.681 1.00 97.75 250 LEU A CA 1
ATOM 2022 C C . LEU A 1 250 ? 2.036 -0.811 -1.120 1.00 97.75 250 LEU A C 1
ATOM 2024 O O . LEU A 1 250 ? 3.181 -0.702 -0.681 1.00 97.75 250 LEU A O 1
ATOM 2028 N N . GLU A 1 251 ? 1.168 0.192 -1.068 1.00 98.06 251 GLU A N 1
ATOM 2029 C CA . GLU A 1 251 ? 1.503 1.544 -0.637 1.00 98.06 251 GLU A CA 1
ATOM 2030 C C . GLU A 1 251 ? 0.526 2.043 0.437 1.00 98.06 251 GLU A C 1
ATOM 2032 O O . GLU A 1 251 ? -0.694 2.000 0.259 1.00 98.06 251 GLU A O 1
ATOM 2037 N N . VAL A 1 252 ? 1.072 2.604 1.522 1.00 98.44 252 VAL A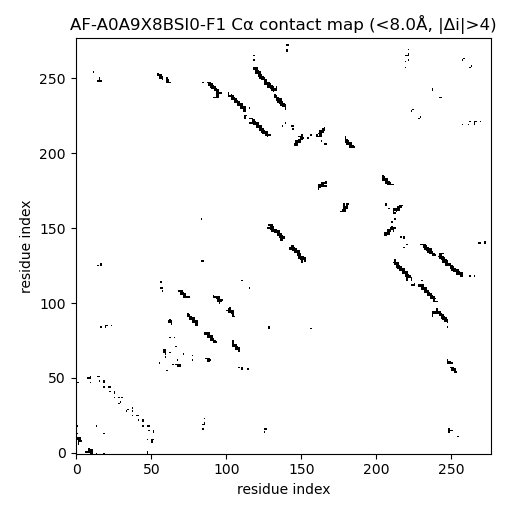 N 1
ATOM 2038 C CA . VAL A 1 252 ? 0.350 3.556 2.376 1.00 98.44 252 VAL A CA 1
ATOM 2039 C C . VAL A 1 252 ? 1.079 4.887 2.344 1.00 98.44 252 VAL A C 1
ATOM 2041 O O . VAL A 1 252 ? 2.218 4.966 2.795 1.00 98.44 252 VAL A O 1
ATOM 2044 N N . ILE A 1 253 ? 0.448 5.930 1.807 1.00 98.31 253 ILE A N 1
ATOM 2045 C CA . ILE A 1 253 ? 1.088 7.241 1.609 1.00 98.31 253 ILE A CA 1
ATOM 2046 C C . ILE A 1 253 ? 0.247 8.372 2.193 1.00 98.31 253 ILE A C 1
ATOM 2048 O O . ILE A 1 253 ? -0.978 8.298 2.221 1.00 98.31 253 ILE A O 1
ATOM 2052 N N . GLU A 1 254 ? 0.904 9.439 2.638 1.00 98.25 254 GLU A N 1
ATOM 2053 C CA . GLU A 1 254 ? 0.235 10.670 3.072 1.00 98.25 254 GLU A CA 1
ATOM 2054 C C . GLU A 1 254 ? -0.389 11.398 1.871 1.00 98.25 254 GLU A C 1
ATOM 2056 O O . GLU A 1 254 ? 0.305 11.708 0.899 1.00 98.25 254 GLU A O 1
ATOM 2061 N N . GLU A 1 255 ? -1.687 11.701 1.948 1.00 97.00 255 GLU A N 1
ATOM 2062 C CA . GLU A 1 255 ? -2.387 12.540 0.968 1.00 97.00 255 GLU A CA 1
ATOM 2063 C C . GLU A 1 255 ? -2.424 14.005 1.416 1.00 97.00 255 GLU A C 1
ATOM 2065 O O . GLU A 1 255 ? -2.083 14.900 0.638 1.00 97.00 255 GLU A O 1
ATOM 2070 N N . GLY A 1 256 ? -2.779 14.258 2.678 1.00 97.06 256 GLY A N 1
ATOM 2071 C CA . GLY A 1 256 ? -2.791 15.606 3.243 1.00 97.06 256 GLY A CA 1
ATOM 2072 C C . GLY A 1 256 ? -3.725 15.773 4.443 1.00 97.06 256 GLY A C 1
ATOM 2073 O O . GLY A 1 256 ? -4.394 14.822 4.843 1.00 97.06 256 GLY A O 1
ATOM 2074 N N . PRO A 1 257 ? -3.770 16.973 5.047 1.00 97.88 257 PRO A N 1
ATOM 2075 C CA . PRO A 1 257 ? -4.644 17.260 6.182 1.00 97.88 257 PRO A CA 1
ATOM 2076 C C . PRO A 1 257 ? -6.126 17.159 5.797 1.00 97.88 257 PRO A C 1
ATOM 2078 O O . PRO A 1 257 ? -6.497 17.469 4.665 1.00 97.88 257 PRO A O 1
ATOM 2081 N N . ILE A 1 258 ? -6.972 16.770 6.754 1.00 97.06 258 ILE A N 1
ATOM 2082 C CA . ILE A 1 258 ? -8.432 16.712 6.574 1.00 97.06 258 ILE A CA 1
ATOM 2083 C C . ILE A 1 258 ? -9.141 17.887 7.241 1.00 97.06 258 ILE A C 1
ATOM 2085 O O . ILE A 1 258 ? -8.740 18.378 8.297 1.00 97.06 258 ILE A O 1
ATOM 2089 N N . ASP A 1 259 ? -10.260 18.287 6.649 1.00 95.50 259 ASP A N 1
ATOM 2090 C CA . ASP A 1 259 ? -11.166 19.306 7.161 1.00 95.50 259 ASP A CA 1
ATOM 2091 C C . ASP A 1 259 ? -12.640 18.889 6.968 1.00 95.50 259 ASP A C 1
ATOM 2093 O O . ASP A 1 259 ? -12.955 17.749 6.606 1.00 95.50 259 ASP A O 1
ATOM 2097 N N . GLY A 1 260 ? -13.563 19.789 7.323 1.00 95.00 260 GLY A N 1
ATOM 2098 C CA . GLY A 1 260 ? -14.996 19.641 7.064 1.00 95.00 260 GLY A CA 1
ATOM 2099 C C . GLY A 1 260 ? -15.621 18.334 7.569 1.00 95.00 260 GLY A C 1
ATOM 2100 O O . GLY A 1 260 ? -15.551 17.989 8.755 1.00 95.00 260 GLY A O 1
ATOM 2101 N N . GLU A 1 261 ? -16.289 17.626 6.657 1.00 91.94 261 GLU A N 1
ATOM 2102 C CA . GLU A 1 261 ? -17.002 16.379 6.948 1.00 91.94 261 GLU A CA 1
ATOM 2103 C C . GLU A 1 261 ? -16.051 15.255 7.375 1.00 91.94 261 GLU A C 1
ATOM 2105 O O . GLU A 1 261 ? -16.333 14.554 8.348 1.00 91.94 261 GLU A O 1
ATOM 2110 N N . ALA A 1 262 ? -14.898 15.120 6.712 1.00 90.31 262 ALA A N 1
ATOM 2111 C CA . ALA A 1 262 ? -13.906 14.099 7.042 1.00 90.31 262 ALA A CA 1
ATOM 2112 C C . ALA A 1 262 ? -13.369 14.285 8.469 1.00 90.31 262 ALA A C 1
ATOM 2114 O O . ALA A 1 262 ? -13.335 13.334 9.252 1.00 90.31 262 ALA A O 1
ATOM 2115 N N . LEU A 1 263 ? -13.053 15.530 8.846 1.00 94.56 263 LEU A N 1
ATOM 2116 C CA . LEU A 1 263 ? -12.629 15.866 10.206 1.00 94.56 263 LEU A CA 1
ATOM 2117 C C . LEU A 1 263 ? -13.727 15.584 11.246 1.00 94.56 263 LEU A C 1
ATOM 2119 O O . LEU A 1 263 ? -13.452 15.086 12.337 1.00 94.56 263 LEU A O 1
ATOM 2123 N N . SER A 1 264 ? -14.983 15.889 10.920 1.00 94.44 264 SER A N 1
ATOM 2124 C CA . SER A 1 264 ? -16.117 15.629 11.818 1.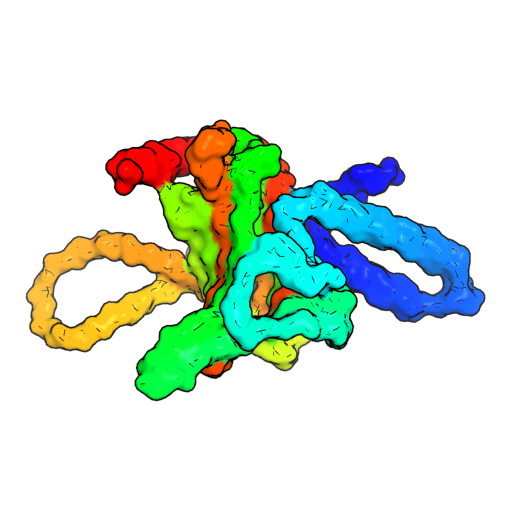00 94.44 264 SER A CA 1
ATOM 2125 C C . SER A 1 264 ? -16.337 14.128 12.026 1.00 94.44 264 SER A C 1
ATOM 2127 O O . SER A 1 264 ? -16.560 13.678 13.152 1.00 94.44 264 SER A O 1
ATOM 2129 N N . ARG A 1 265 ? -16.216 13.346 10.947 1.00 91.94 265 ARG A N 1
ATOM 2130 C CA . ARG A 1 265 ? -16.321 11.887 10.967 1.00 91.94 265 ARG A CA 1
ATOM 2131 C C . ARG A 1 265 ? -15.215 11.253 11.804 1.00 91.94 265 ARG A C 1
ATOM 2133 O O . ARG A 1 265 ? -15.535 10.441 12.670 1.00 91.94 265 ARG A O 1
ATOM 2140 N N . VAL A 1 266 ? -13.950 11.642 11.607 1.00 93.69 266 VAL A N 1
ATOM 2141 C CA . VAL A 1 266 ? -12.838 11.046 12.367 1.00 93.69 266 VAL A CA 1
ATOM 2142 C C . VAL A 1 266 ? -12.950 11.351 13.860 1.00 93.69 266 VAL A C 1
ATOM 2144 O O . VAL A 1 266 ? -12.799 10.449 14.676 1.00 93.69 266 VAL A O 1
ATOM 2147 N N . LYS A 1 267 ? -13.343 12.578 14.233 1.00 94.44 267 LYS A N 1
ATOM 2148 C CA . LYS A 1 267 ? -13.567 12.951 15.640 1.00 94.44 267 LYS A CA 1
ATOM 2149 C C . LYS A 1 267 ? -14.689 12.143 16.284 1.00 94.44 267 LYS A C 1
ATOM 2151 O O . LYS A 1 267 ? -14.606 11.783 17.457 1.00 94.44 267 LYS A O 1
ATOM 2156 N N . HIS A 1 268 ? -15.749 11.850 15.531 1.00 92.38 268 HIS A N 1
ATOM 2157 C CA . HIS A 1 268 ? -16.822 10.988 16.017 1.00 92.38 268 HIS A CA 1
ATOM 2158 C C . HIS A 1 268 ? -16.346 9.542 16.216 1.00 92.38 268 HIS A C 1
ATOM 2160 O O . HIS A 1 268 ? -16.670 8.930 17.233 1.00 92.38 268 HIS A O 1
ATOM 2166 N N . MET A 1 269 ? -15.567 9.008 15.272 1.00 91.31 269 MET A N 1
ATOM 2167 C CA . MET A 1 269 ? -14.994 7.662 15.358 1.00 91.31 269 MET A CA 1
ATOM 2168 C C . MET A 1 269 ? -14.035 7.514 16.538 1.00 91.31 269 MET A C 1
ATOM 2170 O O . MET A 1 269 ? -14.175 6.574 17.312 1.00 91.31 269 MET A O 1
ATOM 2174 N N . GLU A 1 270 ? -13.120 8.464 16.707 1.00 92.25 270 GLU A N 1
ATOM 2175 C CA . GLU A 1 270 ? -12.164 8.509 17.812 1.00 92.25 270 GLU A CA 1
ATOM 2176 C C . GLU A 1 270 ? -12.869 8.594 19.166 1.00 92.25 270 GLU A C 1
ATOM 2178 O O . GLU A 1 270 ? -12.574 7.813 20.068 1.00 92.25 270 GLU A O 1
ATOM 2183 N N . LYS A 1 271 ? -13.867 9.478 19.299 1.00 92.88 271 LYS A N 1
ATOM 2184 C CA . LYS A 1 271 ? -14.672 9.558 20.522 1.00 92.88 271 LYS A CA 1
ATOM 2185 C C . LYS A 1 271 ? -15.360 8.228 20.827 1.00 92.88 271 LYS A C 1
ATOM 2187 O O . LYS A 1 271 ? -15.294 7.750 21.951 1.00 92.88 271 LYS A O 1
ATOM 2192 N N . LYS A 1 272 ? -15.999 7.621 19.824 1.00 91.50 272 LYS A N 1
ATOM 2193 C CA . LYS A 1 272 ? -16.673 6.329 19.982 1.00 91.50 272 LYS A CA 1
ATOM 2194 C C . LYS A 1 272 ? -15.696 5.220 20.379 1.00 91.50 272 LYS A C 1
ATOM 2196 O O . LYS A 1 272 ? -16.068 4.364 21.169 1.00 91.50 272 LYS A O 1
ATOM 2201 N N . TRP A 1 273 ? -14.489 5.219 19.818 1.00 91.06 273 TRP A N 1
ATOM 2202 C CA . TRP A 1 273 ? -13.441 4.267 20.172 1.00 91.06 273 TRP A CA 1
ATOM 2203 C C . TRP A 1 273 ? -12.982 4.462 21.622 1.00 91.06 273 TRP A C 1
ATOM 2205 O O . TRP A 1 273 ? -12.965 3.495 22.374 1.00 91.06 273 TRP A O 1
ATOM 2215 N N . ASN A 1 274 ? -12.736 5.707 22.046 1.00 88.19 274 ASN A N 1
ATOM 2216 C CA . ASN A 1 274 ? -12.395 6.038 23.434 1.00 88.19 274 ASN A CA 1
ATOM 2217 C C . ASN A 1 274 ? -13.490 5.625 24.429 1.00 88.19 274 ASN A C 1
ATOM 2219 O O . ASN A 1 274 ? -13.175 5.144 25.507 1.00 88.19 274 ASN A O 1
ATOM 2223 N N . ASP A 1 275 ? -14.768 5.783 24.072 1.00 90.00 275 ASP A N 1
ATOM 2224 C CA . ASP A 1 275 ? -15.897 5.385 24.928 1.00 90.00 275 ASP A CA 1
ATOM 2225 C C . ASP A 1 275 ? -16.032 3.847 25.069 1.00 90.00 275 ASP A C 1
ATOM 2227 O O . ASP A 1 275 ? -16.769 3.368 25.933 1.00 90.00 275 ASP A O 1
ATOM 2231 N N . GLN A 1 276 ? -15.386 3.066 24.192 1.00 84.25 276 GLN A N 1
ATOM 2232 C CA . GLN A 1 276 ? -15.437 1.596 24.165 1.00 84.25 276 GLN A CA 1
ATOM 2233 C C . GLN A 1 276 ? -14.225 0.916 24.820 1.00 84.25 276 GLN A C 1
ATOM 2235 O O . GLN A 1 276 ? -14.276 -0.300 25.024 1.00 84.25 276 GLN A O 1
ATOM 2240 N N . MET A 1 277 ? -13.165 1.672 25.109 1.00 72.12 277 MET A N 1
ATOM 2241 C CA . MET A 1 277 ? -11.927 1.205 25.747 1.00 72.12 277 MET A CA 1
ATOM 2242 C C . MET A 1 277 ? -11.969 1.435 27.259 1.00 72.12 277 MET A C 1
ATOM 2244 O O . MET A 1 277 ? -11.426 0.571 27.982 1.00 72.12 277 MET A O 1
#

Sequence (277 aa):
MFTSGAKNRLKLETTDYEIDQVANAIECMSDEQYSKEKLMLWDQVKHAKYLSQSRNLLQNGDFEDVFHGWTTSDHMYIQSDNSTFKGNYLNISGARDIYLTIFPTYIYQKIDESKLKPYTRYLVRGFVGSSKDVELVVSRYGKEIDTVMNVPFDIPYVSSRPVCNELYDGEQQPYPNGNVGYYNPMSAFTPSYTSDARQCMPGKKQIVCQDSHQFKFHIDTGEVDYNTNIGIWVMFKISSPDGYALLDNLEVIEEGPIDGEALSRVKHMEKKWNDQM

Secondary structure (DSSP, 8-state):
-BSSTT-SSB-TT--HHHHHHHHHHHHTS-HHHHHHHHHHHHHHHHHHHHHHHHH--STTTT--STTTT-EE-SSEEEEE--SS-SSEEEEEEPPEEETTEEE-EEEEEEEPGGG--TTEEEEEEEEEEEEEEEEEEEESSS-SEEEEEEE-TT----TTSPBEEPPPTT---SSSSSB-EEEE---------------------EEEEES-SEEEEEEE-----TTT---EEEEEEE--TT-EEEEEEEEEEEEEE--HHHHHHHHHHHHHHHTT-

Nearest PDB structures (foldseek):
  4w8j-assembly1_A-2  TM=9.330E-01  e=5.092E-26  Bacillus thuringiensis serovar kurstaki str. HD73
  8w7n-assembly1_A  TM=9.107E-01  e=5.092E-26  Bacillus thuringiensis
  5w6h-assembly1_C  TM=6.885E-01  e=4.805E-05  Kuttervirus CBA120
  1uww-assembly1_B  TM=4.457E-01  e=2.520E-03  Halalkalibacter akibai
  1igo-assembly2_B  TM=2.920E-01  e=1.063E-02  Bacillus subtilis

Radius of gyration: 20.68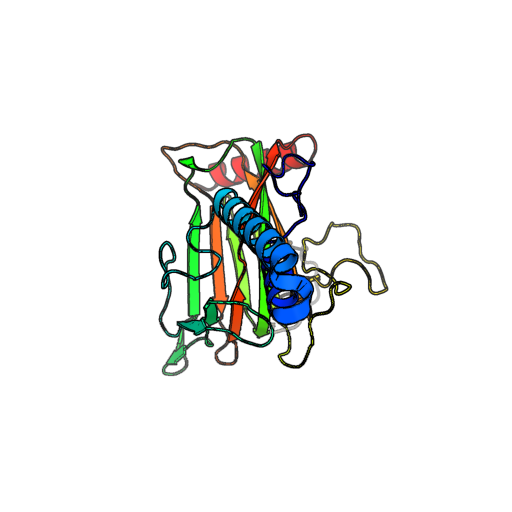 Å; Cα contacts (8 Å, |Δi|>4): 540; chains: 1; bounding box: 66×52×57 Å

Mean predicted aligned error: 8.24 Å

Solvent-accessible surface area (backbone atoms only — not comparable to full-atom values): 15635 Å² total; per-residue (Å²): 100,57,70,51,96,81,58,87,41,67,34,88,83,54,48,58,55,58,52,46,54,50,48,54,56,53,67,74,49,58,64,89,84,36,47,68,61,48,51,57,48,50,55,52,47,52,51,48,50,52,53,47,58,72,53,30,64,47,58,57,31,47,41,80,46,90,60,48,75,50,48,68,48,74,67,62,45,82,46,67,58,58,100,82,47,77,51,33,28,40,38,39,44,28,11,47,73,56,94,90,42,75,45,59,19,39,39,34,35,71,38,56,33,90,81,59,59,55,40,23,32,29,38,43,34,33,39,40,62,25,29,31,58,31,30,42,39,32,30,62,72,53,75,80,38,48,33,35,39,34,20,60,78,87,59,77,91,54,95,86,58,50,40,25,41,78,82,62,97,82,71,87,67,90,72,99,77,64,66,46,42,43,71,51,80,79,79,76,83,75,84,80,92,73,94,73,92,75,81,86,70,84,68,86,68,36,33,36,25,53,75,33,40,36,39,46,40,78,50,71,38,40,86,72,49,76,86,77,42,76,34,39,37,44,33,43,36,16,72,36,59,88,16,31,36,31,40,32,39,40,36,34,31,82,74,44,76,53,56,74,68,62,41,54,49,35,52,50,44,48,51,55,37,62,78,73,108

pLDDT: mean 85.37, std 18.76, range [27.78, 98.44]

Foldseek 3Di:
DAPDPVLQADDPPDFLQNLQVLVVVLVPDDCVPQVPVSVVSVVSSVSVNVNNCVQFLQDCQFCQDPQVQKDWDPQKDWDADDPRDHGIWIKHAAFDQDPNDTHKTKMKHFRWLVSDDAQFKKKWKFFWQAKDQKWKFKDQLHGPATEGEGAHNPQDDDPQDEAAEDDDPPPPDDDDPHHQWDWDPPDPPDDDDDDDDDDDPPDDTYTYHYNHRMYIYMDTHHDRDNVVGSTMMIMIMHRGNRIMTIIHSTGIGTPTHDDDPSNVVNVVSVVVSVVVD